Protein AF-A0A536D6Y5-F1 (afdb_monomer_lite)

Secondary structure (DSSP, 8-state):
-HHHHHHHHHHHHHHHHHHHT---SHHHHHHHHHHHHHHHHHHHTTGGGS-HHHHHHHHHHHHHHHHHHHHHHHHHHH-TTSHHHHHHHHHIIIIIHHHHHHHHHHHHHHHHHHHHHTS---HHHHHHHHHHHHHHHHHHHHHHHHHH-GGGGGS---GGG-HHHHHHHHHHHHHHHHHHHHHHHHHTSPP------

Sequence (197 aa):
MIGYLGGVAGTTWDWHEHYVGVGNQAPHVLIDLSALLVVGVLGFSHWSRYSRTARITIYYLLVAIALIALAPYALMLTIPHSQLMANLVSWEMTRGALLLEGPFVGLAAWVAWRWAELSRVTVLRIVAAGGVVVVAAASVWDLYWHQTHPMELGTSMNMMTLPPHQLIMLGFAAGLIASAATLVAMSRLPEPTTNRA

Foldseek 3Di:
DVLLVLLLVLLVVVLVCLQVLNDDCVSVVSNLVSLLVLLVCLQCVVVVPDDPVSNVVLVVLSVVLCCLSCVLVVCCVPPVPDPVNVVVVVCLLAPCLCVNLVSVLVSLVVSLVVSCVVDPHDPLSNQQSVLSNLLSVLSSVQSVCCSVPVVSSPDRHDPVPNVSSVSSNSSSVSNVVSVVVVVVVVVPDPDPPPPPD

pLDDT: mean 84.96, std 10.4, range [51.69, 97.75]

Radius of gyration: 18.92 Å; chains: 1; bounding box: 61×37×47 Å

Structure (mmCIF, N/CA/C/O backbone):
data_AF-A0A536D6Y5-F1
#
_entry.id   AF-A0A536D6Y5-F1
#
loop_
_atom_site.group_PDB
_atom_site.id
_atom_site.type_symbol
_atom_site.label_atom_id
_atom_site.label_alt_id
_atom_site.label_comp_id
_atom_site.label_asym_id
_atom_site.label_entity_id
_atom_site.label_seq_id
_atom_site.pdbx_PDB_ins_code
_atom_site.Cartn_x
_atom_site.Cartn_y
_atom_site.Cartn_z
_atom_site.occupancy
_atom_site.B_iso_or_equiv
_atom_site.auth_seq_id
_atom_site.auth_comp_id
_atom_site.auth_asym_id
_atom_site.auth_atom_id
_atom_site.pdbx_PDB_model_num
ATOM 1 N N . MET A 1 1 ? -13.292 -2.134 1.950 1.00 88.88 1 MET A N 1
ATOM 2 C CA . MET A 1 1 ? -13.779 -3.111 0.950 1.00 88.88 1 MET A CA 1
ATOM 3 C C . MET A 1 1 ? -13.378 -2.724 -0.467 1.00 88.88 1 MET A C 1
ATOM 5 O O . MET A 1 1 ? -12.607 -3.473 -1.037 1.00 88.88 1 MET A O 1
ATOM 9 N N . ILE A 1 2 ? -13.817 -1.574 -1.005 1.00 94.50 2 ILE A N 1
ATOM 10 C CA . ILE A 1 2 ? -13.472 -1.143 -2.381 1.00 94.50 2 ILE A CA 1
ATOM 11 C C . ILE A 1 2 ? -11.956 -1.128 -2.616 1.00 94.50 2 ILE A C 1
ATOM 13 O O . ILE A 1 2 ? -11.505 -1.738 -3.572 1.00 94.50 2 ILE A O 1
ATOM 17 N N . GLY A 1 3 ? -11.175 -0.527 -1.709 1.00 95.44 3 GLY A N 1
ATOM 18 C CA . GLY A 1 3 ? -9.711 -0.548 -1.818 1.00 95.44 3 GLY A CA 1
ATOM 19 C C . GLY A 1 3 ? -9.130 -1.965 -1.855 1.00 95.44 3 GLY A C 1
ATOM 20 O O . GLY A 1 3 ? -8.345 -2.272 -2.733 1.00 95.44 3 GLY A O 1
ATOM 21 N N . TYR A 1 4 ? -9.586 -2.884 -0.996 1.00 96.62 4 TYR A N 1
ATOM 22 C CA . TYR A 1 4 ? -9.124 -4.279 -1.064 1.00 96.62 4 TYR A CA 1
ATOM 23 C C . TYR A 1 4 ? -9.501 -4.978 -2.375 1.00 96.62 4 TYR A C 1
ATOM 25 O O . TYR A 1 4 ? -8.700 -5.732 -2.909 1.00 96.62 4 TYR A O 1
ATOM 33 N N . LEU A 1 5 ? -10.702 -4.724 -2.903 1.00 97.06 5 LEU A N 1
ATOM 34 C CA . LEU A 1 5 ? -11.132 -5.287 -4.183 1.00 97.06 5 LEU A CA 1
ATOM 35 C C . LEU A 1 5 ? -10.288 -4.748 -5.346 1.00 97.06 5 LEU A C 1
ATOM 37 O O . LEU A 1 5 ? -9.860 -5.528 -6.191 1.00 97.06 5 LEU A O 1
ATOM 41 N N . GLY A 1 6 ? -10.031 -3.438 -5.364 1.00 97.31 6 GLY A N 1
ATOM 42 C CA . GLY A 1 6 ? -9.138 -2.806 -6.334 1.00 97.31 6 GLY A CA 1
ATOM 43 C C . GLY A 1 6 ? -7.724 -3.374 -6.256 1.00 97.31 6 GLY A C 1
ATOM 44 O O . GLY A 1 6 ? -7.147 -3.678 -7.291 1.00 97.31 6 GLY A O 1
ATOM 45 N N . GLY A 1 7 ? -7.216 -3.620 -5.045 1.00 96.81 7 GLY A N 1
ATOM 46 C CA . GLY A 1 7 ? -5.907 -4.230 -4.826 1.00 96.81 7 GLY A CA 1
ATOM 47 C C . GLY A 1 7 ? -5.825 -5.653 -5.373 1.00 96.81 7 GLY A C 1
ATOM 48 O O . GLY A 1 7 ? -4.925 -5.949 -6.145 1.00 96.81 7 GLY A O 1
ATOM 49 N N . VAL A 1 8 ? -6.815 -6.508 -5.076 1.00 97.56 8 VAL A N 1
ATOM 50 C CA . VAL A 1 8 ? -6.906 -7.859 -5.669 1.00 97.56 8 VAL A CA 1
ATOM 51 C C . VAL A 1 8 ? -6.949 -7.790 -7.199 1.00 97.56 8 VAL A C 1
ATOM 53 O O . VAL A 1 8 ? -6.248 -8.550 -7.867 1.00 97.56 8 VAL A O 1
ATOM 56 N N . ALA A 1 9 ? -7.755 -6.887 -7.765 1.00 97.00 9 ALA A N 1
ATOM 57 C CA . ALA A 1 9 ? -7.857 -6.721 -9.212 1.00 97.00 9 ALA A CA 1
ATOM 58 C C . ALA A 1 9 ? -6.531 -6.247 -9.829 1.00 97.00 9 ALA A C 1
ATOM 60 O O . ALA A 1 9 ? -6.099 -6.814 -10.827 1.00 97.00 9 ALA A O 1
ATOM 61 N N . GLY A 1 10 ? -5.872 -5.267 -9.207 1.00 95.12 10 GLY A N 1
ATOM 62 C CA . GLY A 1 10 ? -4.565 -4.755 -9.614 1.00 95.12 10 GLY A CA 1
ATOM 63 C C . GLY A 1 10 ? -3.491 -5.832 -9.577 1.00 95.12 10 GLY A C 1
ATOM 64 O O . GLY A 1 10 ? -2.844 -6.054 -10.588 1.00 95.12 10 GLY A O 1
ATOM 65 N N . THR A 1 11 ? -3.374 -6.584 -8.481 1.00 93.75 11 THR A N 1
ATOM 66 C CA . THR A 1 11 ? -2.400 -7.684 -8.374 1.00 93.75 11 THR A CA 1
ATOM 67 C C . THR A 1 11 ? -2.697 -8.825 -9.347 1.00 93.75 11 THR A C 1
ATOM 69 O O . THR A 1 11 ? -1.781 -9.432 -9.882 1.00 93.75 11 THR A O 1
ATOM 72 N N . THR A 1 12 ? -3.970 -9.114 -9.634 1.00 93.44 12 THR A N 1
ATOM 73 C CA . THR A 1 12 ? -4.323 -10.124 -10.651 1.00 93.44 12 THR A CA 1
ATOM 74 C C . THR A 1 12 ? -3.957 -9.655 -12.060 1.00 93.44 12 THR A C 1
ATOM 76 O O . THR A 1 12 ? -3.499 -10.450 -12.879 1.00 93.44 12 THR A O 1
ATOM 79 N N . TRP A 1 13 ? -4.179 -8.373 -12.356 1.00 92.88 13 TRP A N 1
ATOM 80 C CA . TRP A 1 13 ? -3.789 -7.771 -13.628 1.00 92.88 13 TRP A CA 1
ATOM 81 C C . TRP A 1 13 ? -2.265 -7.772 -13.773 1.00 92.88 13 TRP A C 1
ATOM 83 O O . TRP A 1 13 ? -1.756 -8.241 -14.787 1.00 92.88 13 TRP A O 1
ATOM 93 N N . ASP A 1 14 ? -1.548 -7.367 -12.735 1.00 89.06 14 ASP A N 1
ATOM 94 C CA . ASP A 1 14 ? -0.092 -7.404 -12.688 1.00 89.06 14 ASP A CA 1
ATOM 95 C C . ASP A 1 14 ? 0.477 -8.803 -12.993 1.00 89.06 14 ASP A C 1
ATOM 97 O O . ASP A 1 14 ? 1.321 -8.987 -13.870 1.00 89.06 14 ASP A O 1
ATOM 101 N N . TRP A 1 15 ? -0.101 -9.839 -12.375 1.00 87.75 15 TRP A N 1
ATOM 102 C CA . TRP A 1 15 ? 0.265 -11.226 -12.661 1.00 87.75 15 TRP A CA 1
ATOM 103 C C . TRP A 1 15 ? 0.049 -11.619 -14.115 1.00 87.75 15 TRP A C 1
ATOM 105 O O . TRP A 1 15 ? 0.872 -12.323 -14.705 1.00 87.75 15 TRP A O 1
ATOM 115 N N . HIS A 1 16 ? -1.077 -11.199 -14.691 1.00 86.19 16 HIS A N 1
ATOM 116 C CA . HIS A 1 16 ? -1.348 -11.438 -16.099 1.00 86.19 16 HIS A CA 1
ATOM 117 C C . HIS A 1 16 ? -0.287 -10.759 -16.970 1.00 86.19 16 HIS A C 1
ATOM 119 O O . HIS A 1 16 ? 0.232 -11.397 -17.881 1.00 86.19 16 HIS A O 1
ATOM 125 N N . GLU A 1 17 ? 0.073 -9.510 -16.674 1.00 85.81 17 GLU A N 1
ATOM 126 C CA . GLU A 1 17 ? 1.091 -8.747 -17.401 1.00 85.81 17 GLU A CA 1
ATOM 127 C C . GLU A 1 17 ? 2.462 -9.417 -17.379 1.00 85.81 17 GLU A C 1
ATOM 129 O O . GLU A 1 17 ? 3.040 -9.663 -18.444 1.00 85.81 17 GLU A O 1
ATOM 134 N N . HIS A 1 18 ? 2.922 -9.850 -16.209 1.00 80.00 18 HIS A N 1
ATOM 135 C CA . HIS A 1 18 ? 4.156 -10.617 -16.097 1.00 80.00 18 HIS A CA 1
ATOM 136 C C . HIS A 1 18 ? 4.105 -11.984 -16.799 1.00 80.00 18 HIS A C 1
ATOM 138 O O . HIS A 1 18 ? 5.127 -12.458 -17.307 1.00 80.00 18 HIS A O 1
ATOM 144 N N . TYR A 1 19 ? 2.935 -12.629 -16.849 1.00 80.62 19 TYR A N 1
ATOM 145 C CA . TYR A 1 19 ? 2.753 -13.894 -17.562 1.00 80.62 19 TYR A CA 1
ATOM 146 C C . TYR A 1 19 ? 2.818 -13.712 -19.085 1.00 80.62 19 TYR A C 1
ATOM 148 O O . TYR A 1 19 ? 3.476 -14.497 -19.769 1.00 80.62 19 TYR A O 1
ATOM 156 N N . VAL A 1 20 ? 2.165 -12.675 -19.623 1.00 81.19 20 VAL A N 1
ATOM 157 C CA . VAL A 1 20 ? 2.128 -12.404 -21.072 1.00 81.19 20 VAL A CA 1
ATOM 158 C C . VAL A 1 20 ? 3.315 -11.574 -21.576 1.00 81.19 20 VAL A C 1
ATOM 160 O O . VAL A 1 20 ? 3.444 -11.371 -22.782 1.00 81.19 20 VAL A O 1
ATOM 163 N N . GLY A 1 21 ? 4.185 -11.103 -20.677 1.00 71.38 21 GLY A N 1
ATOM 164 C CA . GLY A 1 21 ? 5.357 -10.287 -21.008 1.00 71.38 21 GLY A CA 1
ATOM 165 C C . GLY A 1 21 ? 5.012 -8.852 -21.414 1.00 71.38 21 GLY A C 1
ATOM 166 O O . GLY A 1 21 ? 5.772 -8.214 -22.142 1.00 71.38 21 GLY A O 1
ATOM 167 N N . VAL A 1 22 ? 3.857 -8.345 -20.980 1.00 64.12 22 VAL A N 1
ATOM 168 C CA . VAL A 1 22 ? 3.463 -6.948 -21.183 1.00 64.12 22 VAL A CA 1
ATOM 169 C C . VAL A 1 22 ? 3.968 -6.180 -19.973 1.00 64.12 22 VAL A C 1
ATOM 171 O O . VAL A 1 22 ? 3.518 -6.431 -18.873 1.00 64.12 22 VAL A O 1
ATOM 174 N N . GLY A 1 23 ? 4.942 -5.292 -20.154 1.00 64.88 23 GLY A N 1
ATOM 175 C CA . GLY A 1 23 ? 5.516 -4.517 -19.052 1.00 64.88 23 GLY A CA 1
ATOM 176 C C . GLY A 1 23 ? 4.962 -3.100 -19.010 1.00 64.88 23 GLY A C 1
ATOM 177 O O . GLY A 1 23 ? 5.701 -2.169 -19.339 1.00 64.88 23 GLY A O 1
ATOM 178 N N . ASN A 1 24 ? 3.682 -2.911 -18.670 1.00 71.12 24 ASN A N 1
ATOM 179 C CA . ASN A 1 24 ? 3.181 -1.571 -18.368 1.00 71.12 24 ASN A CA 1
ATOM 180 C C . ASN A 1 24 ? 3.008 -1.390 -16.852 1.00 71.12 24 ASN A C 1
ATOM 182 O O . ASN A 1 24 ? 2.990 -2.336 -16.082 1.00 71.12 24 ASN A O 1
ATOM 186 N N . GLN A 1 25 ? 2.974 -0.136 -16.405 1.00 78.00 25 GLN A N 1
ATOM 187 C CA . GLN A 1 25 ? 2.938 0.194 -14.974 1.00 78.00 25 GLN A CA 1
ATOM 188 C C . GLN A 1 25 ? 1.513 0.434 -14.447 1.00 78.00 25 GLN A C 1
ATOM 190 O O . GLN A 1 25 ? 1.327 0.794 -13.287 1.00 78.00 25 GLN A O 1
ATOM 195 N N . ALA A 1 26 ? 0.484 0.283 -15.288 1.00 84.00 26 ALA A N 1
ATOM 196 C CA . ALA A 1 26 ? -0.903 0.516 -14.902 1.00 84.00 26 ALA A CA 1
ATOM 197 C C . ALA A 1 26 ? -1.408 -0.390 -13.759 1.00 84.00 26 ALA A C 1
ATOM 199 O O . ALA A 1 26 ? -2.134 0.133 -12.905 1.00 84.00 26 ALA A O 1
ATOM 200 N N . PRO A 1 27 ? -1.055 -1.691 -13.673 1.00 88.62 27 PRO A N 1
ATOM 201 C CA . PRO A 1 27 ? -1.512 -2.504 -12.552 1.00 88.62 27 PRO A CA 1
ATOM 202 C C . PRO A 1 27 ? -0.905 -2.056 -11.211 1.00 88.62 27 PRO A C 1
ATOM 204 O O . PRO A 1 27 ? -1.635 -2.007 -10.216 1.00 88.62 27 PRO A O 1
ATOM 207 N N . HIS A 1 28 ? 0.359 -1.613 -11.184 1.00 88.19 28 HIS A N 1
ATOM 208 C CA . HIS A 1 28 ? 0.981 -1.035 -9.985 1.00 88.19 28 HIS A CA 1
ATOM 209 C C . HIS A 1 28 ? 0.280 0.248 -9.516 1.00 88.19 28 HIS A C 1
ATOM 211 O O . HIS A 1 28 ? -0.037 0.370 -8.334 1.00 88.19 28 HIS A O 1
ATOM 217 N N . VAL A 1 29 ? -0.118 1.143 -10.434 1.00 89.62 29 VAL A N 1
ATOM 218 C CA . VAL A 1 29 ? -0.937 2.325 -10.080 1.00 89.62 29 VAL A CA 1
ATOM 219 C C . VAL A 1 29 ? -2.216 1.913 -9.352 1.00 89.62 29 VAL A C 1
ATOM 221 O O . VAL A 1 29 ? -2.606 2.527 -8.356 1.00 89.62 29 VAL A O 1
ATOM 224 N N . LEU A 1 30 ? -2.904 0.884 -9.854 1.00 93.62 30 LEU A N 1
ATOM 225 C CA . LEU A 1 30 ? -4.140 0.410 -9.242 1.00 93.62 30 LEU A CA 1
ATOM 226 C C . LEU A 1 30 ? -3.886 -0.191 -7.852 1.00 93.62 30 LEU A C 1
ATOM 228 O O . LEU A 1 30 ? -4.686 0.052 -6.943 1.00 93.62 30 LEU A O 1
ATOM 232 N N . ILE A 1 31 ? -2.791 -0.933 -7.673 1.00 94.00 31 ILE A N 1
ATOM 233 C CA . ILE A 1 31 ? -2.352 -1.469 -6.376 1.00 94.00 31 ILE A CA 1
ATOM 234 C C . ILE A 1 31 ? -2.094 -0.328 -5.380 1.00 94.00 31 ILE A C 1
ATOM 236 O O . ILE A 1 31 ? -2.666 -0.336 -4.284 1.00 94.00 31 ILE A O 1
ATOM 240 N N . ASP A 1 32 ? -1.338 0.693 -5.778 1.00 92.06 32 ASP A N 1
ATOM 241 C CA . ASP A 1 32 ? -0.952 1.810 -4.911 1.00 92.06 32 ASP A CA 1
ATOM 242 C C . ASP A 1 32 ? -2.157 2.659 -4.506 1.00 92.06 32 ASP A C 1
ATOM 244 O O . ASP A 1 32 ? -2.375 2.929 -3.321 1.00 92.06 32 ASP A O 1
ATOM 248 N N . LEU A 1 33 ? -3.017 3.022 -5.466 1.00 94.12 33 LEU A N 1
ATOM 249 C CA . LEU A 1 33 ? -4.260 3.749 -5.187 1.00 94.12 33 LEU A CA 1
ATOM 250 C C . LEU A 1 33 ? -5.181 2.956 -4.258 1.00 94.12 33 LEU A C 1
ATOM 252 O O . LEU A 1 33 ? -5.834 3.523 -3.378 1.00 94.12 33 LEU A O 1
ATOM 256 N N . SER A 1 34 ? -5.228 1.639 -4.434 1.00 96.75 34 SER A N 1
ATOM 257 C CA . SER A 1 34 ? -6.018 0.738 -3.602 1.00 96.75 34 SER A CA 1
ATOM 258 C C . SER A 1 34 ? -5.503 0.692 -2.167 1.00 96.75 34 SER A C 1
ATOM 260 O O . SER A 1 34 ? -6.297 0.807 -1.226 1.00 96.75 34 SER A O 1
ATOM 262 N N . ALA A 1 35 ? -4.187 0.582 -1.983 1.00 94.94 35 ALA A N 1
ATOM 263 C CA . ALA A 1 35 ? -3.550 0.597 -0.674 1.00 94.94 35 ALA A CA 1
ATOM 264 C C . ALA A 1 35 ? -3.727 1.964 0.014 1.00 94.94 35 ALA A C 1
ATOM 266 O O . ALA A 1 35 ? -4.169 2.018 1.166 1.00 94.94 35 ALA A O 1
ATOM 267 N N . LEU A 1 36 ? -3.509 3.068 -0.709 1.00 94.44 36 LEU A N 1
ATOM 268 C CA . LEU A 1 36 ? -3.757 4.436 -0.239 1.00 94.44 36 LEU A CA 1
ATOM 269 C C . LEU A 1 36 ? -5.214 4.649 0.174 1.00 94.44 36 LEU A C 1
ATOM 271 O O . LEU A 1 36 ? -5.472 5.265 1.207 1.00 94.44 36 LEU A O 1
ATOM 275 N N . LEU A 1 37 ? -6.177 4.112 -0.578 1.00 95.12 37 LEU A N 1
ATOM 276 C CA . LEU A 1 37 ? -7.592 4.197 -0.227 1.00 95.12 37 LEU A CA 1
ATOM 277 C C . LEU A 1 37 ? -7.889 3.454 1.081 1.00 95.12 37 LEU A C 1
ATOM 279 O O . LEU A 1 37 ? -8.627 3.967 1.924 1.00 95.12 37 LEU A O 1
ATOM 283 N N . VAL A 1 38 ? -7.316 2.263 1.280 1.00 95.00 38 VAL A N 1
ATOM 284 C CA . VAL A 1 38 ? -7.473 1.514 2.535 1.00 95.00 38 VAL A CA 1
ATOM 285 C C . VAL A 1 38 ? -6.857 2.283 3.704 1.00 95.00 38 VAL A C 1
ATOM 287 O O . VAL A 1 38 ? -7.545 2.515 4.700 1.00 95.00 38 VAL A O 1
ATOM 290 N N . VAL A 1 39 ? -5.600 2.722 3.582 1.00 93.56 39 VAL A N 1
ATOM 291 C CA . VAL A 1 39 ? -4.903 3.493 4.625 1.00 93.56 39 VAL A CA 1
ATOM 292 C C . VAL A 1 39 ? -5.630 4.803 4.909 1.00 93.56 39 VAL A C 1
ATOM 294 O O . VAL A 1 39 ? -5.806 5.150 6.071 1.00 93.56 39 VAL A O 1
ATOM 297 N N . GLY A 1 40 ? -6.122 5.498 3.884 1.00 91.69 40 GLY A N 1
ATOM 298 C CA . GLY A 1 40 ? -6.925 6.707 4.025 1.00 91.69 40 GLY A CA 1
ATOM 299 C C . GLY A 1 40 ? -8.201 6.443 4.820 1.00 91.69 40 GLY A C 1
ATOM 300 O O . GLY A 1 40 ? -8.447 7.103 5.825 1.00 91.69 40 GLY A O 1
ATOM 301 N N . VAL A 1 41 ? -8.988 5.430 4.448 1.00 91.44 41 VAL A N 1
ATOM 302 C CA . VAL A 1 41 ? -10.210 5.074 5.188 1.00 91.44 41 VAL A CA 1
ATOM 303 C C . VAL A 1 41 ? -9.899 4.730 6.645 1.00 91.44 41 VAL A C 1
ATOM 305 O O . VAL A 1 41 ? -10.596 5.213 7.535 1.00 91.44 41 VAL A O 1
ATOM 308 N N . LEU A 1 42 ? -8.849 3.949 6.916 1.00 88.75 42 LEU A N 1
ATOM 309 C CA . LEU A 1 42 ? -8.436 3.627 8.286 1.00 88.75 42 LEU A CA 1
ATOM 310 C C . LEU A 1 42 ? -7.944 4.872 9.041 1.00 88.75 42 LEU A C 1
ATOM 312 O O . LEU A 1 42 ? -8.359 5.109 10.173 1.00 88.75 42 LEU A O 1
ATOM 316 N N . GLY A 1 43 ? -7.125 5.710 8.414 1.00 87.00 43 GLY A N 1
ATOM 317 C CA . GLY A 1 43 ? -6.558 6.920 9.009 1.00 87.00 43 GLY A CA 1
ATOM 318 C C . GLY A 1 43 ? -7.589 8.016 9.278 1.00 87.00 43 GLY A C 1
ATOM 319 O O . GLY A 1 43 ? -7.468 8.737 10.264 1.00 87.00 43 GLY A O 1
ATOM 320 N N . PHE A 1 44 ? -8.632 8.122 8.453 1.00 89.12 44 PHE A N 1
ATOM 321 C CA . PHE A 1 44 ? -9.743 9.058 8.655 1.00 89.12 44 PHE A CA 1
ATOM 322 C C . PHE A 1 44 ? -10.892 8.459 9.469 1.00 89.12 44 PHE A C 1
ATOM 324 O O . PHE A 1 44 ? -11.760 9.191 9.955 1.00 89.12 44 PHE A O 1
ATOM 331 N N . SER A 1 45 ? -10.912 7.142 9.673 1.00 83.50 45 SER A N 1
ATOM 332 C CA . SER A 1 45 ? -11.893 6.533 10.560 1.00 83.50 45 SER A CA 1
ATOM 333 C C . SER A 1 45 ? -11.735 7.099 11.974 1.00 83.50 45 SER A C 1
ATOM 335 O O . SER A 1 45 ? -10.631 7.278 12.488 1.00 83.50 45 SER A O 1
ATOM 337 N N . HIS A 1 46 ? -12.862 7.441 12.597 1.00 81.88 46 HIS A N 1
ATOM 338 C CA . HIS A 1 46 ? -12.885 8.097 13.906 1.00 81.88 46 HIS A CA 1
ATOM 339 C C . HIS A 1 46 ? -12.130 9.439 13.963 1.00 81.88 46 HIS A C 1
ATOM 341 O O . HIS A 1 46 ? -11.649 9.817 15.029 1.00 81.88 46 HIS A O 1
ATOM 347 N N . TRP A 1 47 ? -12.087 10.195 12.856 1.00 85.50 47 TRP A N 1
ATOM 348 C CA . TRP A 1 47 ? -11.435 11.510 12.752 1.00 85.50 47 TRP A CA 1
ATOM 349 C C . TRP A 1 47 ? -11.691 12.450 13.938 1.00 85.50 47 TRP A C 1
ATOM 351 O O . TRP A 1 47 ? -10.784 13.133 14.409 1.00 85.50 47 TRP A O 1
ATOM 361 N N . SER A 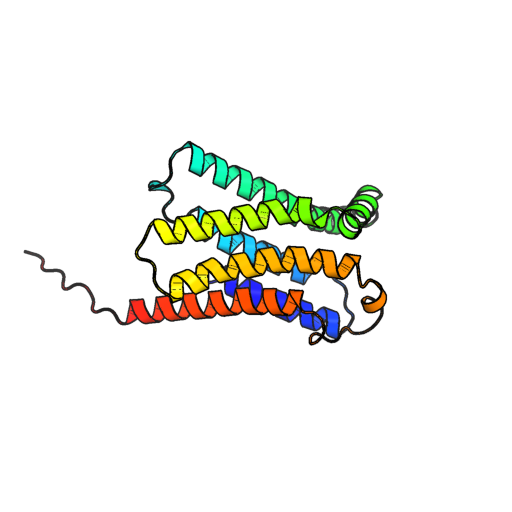1 48 ? -12.923 12.469 14.456 1.00 85.88 48 SER A N 1
ATOM 362 C CA . SER A 1 48 ? -13.325 13.304 15.594 1.00 85.88 48 SER A CA 1
ATOM 363 C C . SER A 1 48 ? -12.647 12.937 16.919 1.00 85.88 48 SER A C 1
ATOM 365 O O . SER A 1 48 ? -12.614 13.766 17.823 1.00 85.88 48 SER A O 1
ATOM 367 N N . ARG A 1 49 ? -12.094 11.725 17.043 1.00 85.69 49 ARG A N 1
ATOM 368 C CA . ARG A 1 49 ? -11.396 11.234 18.242 1.00 85.69 49 ARG A CA 1
ATOM 369 C C . ARG A 1 49 ? -9.902 11.551 18.245 1.00 85.69 49 ARG A C 1
ATOM 371 O O . ARG A 1 49 ? -9.249 11.375 19.270 1.00 85.69 49 ARG A O 1
ATOM 378 N N . TYR A 1 50 ? -9.347 12.002 17.124 1.00 84.19 50 TYR A N 1
ATOM 379 C CA . TYR A 1 50 ? -7.942 12.382 17.044 1.00 84.19 50 TYR A CA 1
ATOM 380 C C . TYR A 1 50 ? -7.711 13.812 17.538 1.00 84.19 50 TYR A C 1
ATOM 382 O O . TYR A 1 50 ? -8.509 14.726 17.301 1.00 84.19 50 TYR A O 1
ATOM 390 N N . SER A 1 51 ? -6.553 14.034 18.166 1.00 88.50 51 SER A N 1
ATOM 391 C CA . SER A 1 51 ? -6.075 15.388 18.450 1.00 88.50 51 SER A CA 1
ATOM 392 C C . SER A 1 51 ? -5.909 16.181 17.146 1.00 88.50 51 SER A C 1
ATOM 394 O O . SER A 1 51 ? -5.771 15.615 16.058 1.00 88.50 51 SER A O 1
ATOM 396 N N . ARG A 1 52 ? -5.928 17.518 17.224 1.00 91.38 52 ARG A N 1
ATOM 397 C CA . ARG A 1 52 ? -5.694 18.374 16.045 1.00 91.38 52 ARG A CA 1
ATOM 398 C C . ARG A 1 52 ? -4.347 18.059 15.383 1.00 91.38 52 ARG A C 1
ATOM 400 O O . ARG A 1 52 ? -4.294 17.957 14.164 1.00 91.38 52 ARG A O 1
ATOM 407 N N . THR A 1 53 ? -3.301 17.854 16.181 1.00 89.38 53 THR A N 1
ATOM 408 C CA . THR A 1 53 ? -1.963 17.504 15.691 1.00 89.38 53 THR A CA 1
ATOM 409 C C . THR A 1 53 ? -1.969 16.176 14.946 1.00 89.38 53 THR A C 1
ATOM 411 O O . THR A 1 53 ? -1.532 16.141 13.806 1.00 89.38 53 THR A O 1
ATOM 414 N N . ALA A 1 54 ? -2.543 15.113 15.523 1.00 85.50 54 ALA A N 1
ATOM 415 C CA . ALA A 1 54 ? -2.592 13.804 14.868 1.00 85.50 54 ALA A CA 1
ATOM 416 C C . ALA A 1 54 ? -3.331 13.859 13.522 1.00 85.50 54 ALA A C 1
ATOM 418 O O . ALA A 1 54 ? -2.860 13.299 12.538 1.00 85.50 54 ALA A O 1
ATOM 419 N N . ARG A 1 55 ? -4.445 14.598 13.456 1.00 89.25 55 ARG A N 1
ATOM 420 C CA . ARG A 1 55 ? -5.181 14.837 12.205 1.00 89.25 55 ARG A CA 1
ATOM 421 C C . ARG A 1 55 ? -4.316 15.500 11.139 1.00 89.25 55 ARG A C 1
ATOM 423 O O . ARG A 1 55 ? -4.266 15.035 10.006 1.00 89.25 55 ARG A O 1
ATOM 430 N N . ILE A 1 56 ? -3.623 16.572 11.515 1.00 89.81 56 ILE A N 1
ATOM 431 C CA . ILE A 1 56 ? -2.711 17.294 10.625 1.00 89.81 56 ILE A CA 1
ATOM 432 C C . ILE A 1 56 ? -1.592 16.365 10.135 1.00 89.81 56 ILE A C 1
ATOM 434 O O . ILE A 1 56 ? -1.322 16.317 8.939 1.00 89.81 56 ILE A O 1
ATOM 438 N N . THR A 1 57 ? -0.985 15.593 11.038 1.00 87.31 57 THR A N 1
ATOM 439 C CA . THR A 1 57 ? 0.082 14.642 10.711 1.00 87.31 57 THR A CA 1
ATOM 440 C C . THR A 1 57 ? -0.393 13.570 9.731 1.00 87.31 57 THR A C 1
ATOM 442 O O . THR A 1 57 ? 0.264 13.366 8.718 1.00 87.31 57 THR A O 1
ATOM 445 N N . ILE A 1 58 ? -1.547 12.936 9.974 1.00 86.81 58 ILE A N 1
ATOM 446 C CA . ILE A 1 58 ? -2.134 11.944 9.056 1.00 86.81 58 ILE A CA 1
ATOM 447 C C . ILE A 1 58 ? -2.347 12.549 7.671 1.00 86.81 58 ILE A C 1
ATOM 449 O O . ILE A 1 58 ? -1.950 11.952 6.676 1.00 86.81 58 ILE A O 1
ATOM 453 N N . TYR A 1 59 ? -2.964 13.732 7.610 1.00 90.12 59 TYR A N 1
ATOM 454 C CA . TYR A 1 59 ? -3.276 14.390 6.346 1.00 90.12 59 TYR A CA 1
ATOM 455 C C . TYR A 1 59 ? -2.010 14.672 5.532 1.00 90.12 59 TYR A C 1
ATOM 457 O O . TYR A 1 59 ? -1.930 14.279 4.372 1.00 90.12 59 TYR A O 1
ATOM 465 N N . TYR A 1 60 ? -1.000 15.299 6.141 1.00 91.50 60 TYR A N 1
ATOM 466 C CA . TYR A 1 60 ? 0.237 15.619 5.432 1.00 91.50 60 TYR A CA 1
ATOM 467 C C . TYR A 1 60 ? 1.051 14.380 5.062 1.00 91.50 60 TYR A C 1
ATOM 469 O O . TYR A 1 60 ? 1.609 14.354 3.970 1.00 91.50 60 TYR A O 1
ATOM 477 N N . LEU A 1 61 ? 1.092 13.349 5.914 1.00 90.06 61 LEU A N 1
ATOM 478 C CA . LEU A 1 61 ? 1.756 12.090 5.570 1.00 90.06 61 LEU A CA 1
ATOM 479 C C . LEU A 1 61 ? 1.058 11.394 4.401 1.00 90.06 61 LEU A C 1
ATOM 481 O O . LEU A 1 61 ? 1.735 10.982 3.468 1.00 90.06 61 LEU A O 1
ATOM 485 N N . LEU A 1 62 ? -0.276 11.315 4.406 1.00 90.44 62 LEU A N 1
ATOM 486 C CA . LEU A 1 62 ? -1.036 10.740 3.294 1.00 90.44 62 LEU A CA 1
ATOM 487 C C . LEU A 1 62 ? -0.787 11.489 1.986 1.00 90.44 62 LEU A C 1
ATOM 489 O O . LEU A 1 62 ? -0.564 10.852 0.964 1.00 90.44 62 LEU A O 1
ATOM 493 N N . VAL A 1 63 ? -0.799 12.825 2.016 1.00 91.94 63 VAL A N 1
ATOM 494 C CA . VAL A 1 63 ? -0.508 13.638 0.827 1.00 91.94 63 VAL A CA 1
ATOM 495 C C . VAL A 1 63 ? 0.926 13.414 0.356 1.00 91.94 63 VAL A C 1
ATOM 497 O O . VAL A 1 63 ? 1.137 13.179 -0.827 1.00 91.94 63 VAL A O 1
ATOM 500 N N . ALA A 1 64 ? 1.908 13.451 1.259 1.00 90.81 64 ALA A N 1
ATOM 501 C CA . ALA A 1 64 ? 3.308 13.242 0.904 1.00 90.81 64 ALA A CA 1
ATOM 502 C C . ALA A 1 64 ? 3.537 11.855 0.288 1.00 90.81 64 ALA A C 1
ATOM 504 O O . ALA A 1 64 ? 4.162 11.758 -0.762 1.00 90.81 64 ALA A O 1
ATOM 505 N N . ILE A 1 65 ? 2.984 10.803 0.894 1.00 90.44 65 ILE A N 1
ATOM 506 C CA . ILE A 1 65 ? 3.101 9.434 0.382 1.00 90.44 65 ILE A CA 1
ATOM 507 C C . ILE A 1 65 ? 2.371 9.290 -0.952 1.00 90.44 65 ILE A C 1
ATOM 509 O O . ILE A 1 65 ? 2.923 8.705 -1.871 1.00 90.44 65 ILE A O 1
ATOM 513 N N . ALA A 1 66 ? 1.169 9.854 -1.099 1.00 90.44 66 ALA A N 1
ATOM 514 C CA . ALA A 1 66 ? 0.459 9.822 -2.373 1.00 90.44 66 ALA A CA 1
ATOM 515 C C . ALA A 1 66 ? 1.249 10.534 -3.478 1.00 90.44 66 ALA A C 1
ATOM 517 O O . ALA A 1 66 ? 1.296 10.048 -4.599 1.00 90.44 66 ALA A O 1
ATOM 518 N N . LEU A 1 67 ? 1.900 11.660 -3.176 1.00 89.75 67 LEU A N 1
ATOM 519 C CA . LEU A 1 67 ? 2.765 12.343 -4.138 1.00 89.75 67 LEU A CA 1
ATOM 520 C C . LEU A 1 67 ? 3.998 11.509 -4.488 1.00 89.75 67 LEU A C 1
ATOM 522 O O .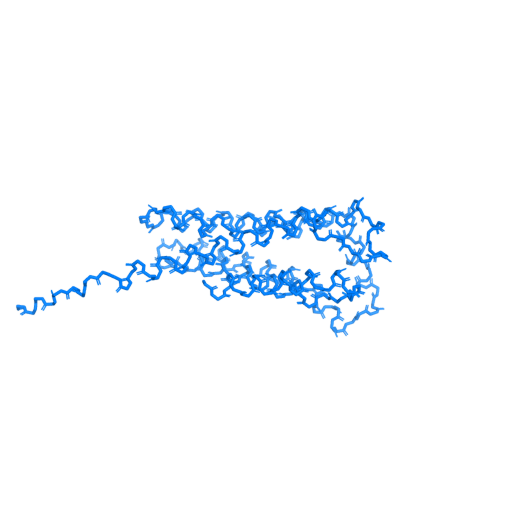 LEU A 1 67 ? 4.351 11.445 -5.657 1.00 89.75 67 LEU A O 1
ATOM 526 N N . ILE A 1 68 ? 4.626 10.869 -3.503 1.00 86.19 68 ILE A N 1
ATOM 527 C CA . ILE A 1 68 ? 5.775 9.978 -3.706 1.00 86.19 68 ILE A CA 1
ATOM 528 C C . ILE A 1 68 ? 5.381 8.790 -4.587 1.00 86.19 68 ILE A C 1
ATOM 530 O O . ILE A 1 68 ? 6.020 8.578 -5.610 1.00 86.19 68 ILE A O 1
ATOM 534 N N . ALA A 1 69 ? 4.309 8.080 -4.240 1.00 84.06 69 ALA A N 1
ATOM 535 C CA . ALA A 1 69 ? 3.836 6.921 -4.989 1.00 84.06 69 ALA A CA 1
ATOM 536 C C . ALA A 1 69 ? 3.352 7.307 -6.395 1.00 84.06 69 ALA A C 1
ATOM 538 O O . ALA A 1 69 ? 3.604 6.595 -7.355 1.00 84.06 69 ALA A O 1
ATOM 539 N N . LEU A 1 70 ? 2.675 8.454 -6.553 1.00 86.50 70 LEU A N 1
ATOM 540 C CA . LEU A 1 70 ? 2.073 8.837 -7.835 1.00 86.50 70 LEU A CA 1
ATOM 541 C C . LEU A 1 70 ? 3.004 9.618 -8.772 1.00 86.50 70 LEU A C 1
ATOM 543 O O . LEU A 1 70 ? 2.733 9.690 -9.975 1.00 86.50 70 LEU A O 1
ATOM 547 N N . ALA A 1 71 ? 4.088 10.206 -8.260 1.00 85.88 71 ALA A N 1
ATOM 548 C CA . ALA A 1 71 ? 5.018 10.999 -9.061 1.00 85.88 71 ALA A CA 1
ATOM 549 C C . ALA A 1 71 ? 5.680 10.206 -10.204 1.00 85.88 71 ALA A C 1
ATOM 551 O O . ALA A 1 71 ? 5.670 10.729 -11.322 1.00 85.88 71 ALA A O 1
ATOM 552 N N . PRO A 1 72 ? 6.193 8.974 -10.005 1.00 83.44 72 PRO A N 1
ATOM 553 C CA . PRO A 1 72 ? 6.778 8.186 -11.091 1.00 83.44 72 PRO A CA 1
ATOM 554 C C . PRO A 1 72 ? 5.794 7.974 -12.243 1.00 83.44 72 PRO A C 1
ATOM 556 O O . PRO A 1 72 ? 6.137 8.183 -13.406 1.00 83.44 72 PRO A O 1
ATOM 559 N N . TYR A 1 73 ? 4.532 7.666 -11.934 1.00 84.75 73 TYR A N 1
ATOM 560 C CA . TYR A 1 73 ? 3.505 7.449 -12.952 1.00 84.75 73 TYR A CA 1
ATOM 561 C C . TYR A 1 73 ? 3.102 8.742 -13.663 1.00 84.75 73 TYR A C 1
ATOM 563 O O . TYR A 1 73 ? 2.943 8.754 -14.884 1.00 84.75 73 TYR A O 1
ATOM 571 N N . ALA A 1 74 ? 2.984 9.854 -12.932 1.00 86.88 74 ALA A N 1
ATOM 572 C CA . ALA A 1 74 ? 2.733 11.157 -13.538 1.00 86.88 74 ALA A CA 1
ATOM 573 C C . ALA A 1 74 ? 3.863 11.545 -14.507 1.00 86.88 74 ALA A C 1
ATOM 575 O O . ALA A 1 74 ? 3.594 12.027 -15.609 1.00 86.88 74 ALA A O 1
ATOM 576 N N . LEU A 1 75 ? 5.121 11.288 -14.138 1.00 87.31 75 LEU A N 1
ATOM 577 C CA . LEU A 1 75 ? 6.283 11.520 -14.998 1.00 87.31 75 LEU A CA 1
ATOM 578 C C . LEU A 1 75 ? 6.300 10.578 -16.205 1.00 87.31 75 LEU A C 1
ATOM 580 O O . LEU A 1 75 ? 6.574 11.033 -17.314 1.00 87.31 75 LEU A O 1
ATOM 584 N N . MET A 1 76 ? 5.930 9.309 -16.024 1.00 86.06 76 MET A N 1
ATOM 585 C CA . MET A 1 76 ? 5.814 8.342 -17.116 1.00 86.06 76 MET A CA 1
ATOM 586 C C . MET A 1 76 ? 4.757 8.762 -18.149 1.00 86.06 76 MET A C 1
ATOM 588 O O . MET A 1 76 ? 4.956 8.574 -19.344 1.00 86.06 76 MET A O 1
ATOM 592 N N . LEU A 1 77 ? 3.650 9.366 -17.713 1.00 87.44 77 LEU A N 1
ATOM 593 C CA . LEU A 1 77 ? 2.593 9.841 -18.613 1.00 87.44 77 LEU A CA 1
ATOM 594 C C . LEU A 1 77 ? 2.930 11.169 -19.296 1.00 87.44 77 LEU A C 1
ATOM 596 O O . LEU A 1 77 ? 2.501 11.407 -20.423 1.00 87.44 77 LEU A O 1
ATOM 600 N N . THR A 1 78 ? 3.657 12.054 -18.614 1.00 90.50 78 THR A N 1
ATOM 601 C CA . THR A 1 78 ? 3.870 13.431 -19.085 1.00 90.50 78 THR A CA 1
ATOM 602 C C . THR A 1 78 ? 5.198 13.625 -19.808 1.00 90.50 78 THR A C 1
ATOM 604 O O . THR A 1 78 ? 5.240 14.340 -20.807 1.00 90.50 78 THR A O 1
ATOM 607 N N . ILE A 1 79 ? 6.279 12.998 -19.334 1.00 90.12 79 ILE A N 1
ATOM 608 C CA . ILE A 1 79 ? 7.642 13.151 -19.867 1.00 90.12 79 ILE A CA 1
ATOM 609 C C . ILE A 1 79 ? 8.444 11.824 -19.855 1.00 90.12 79 ILE A C 1
ATOM 611 O O . ILE A 1 79 ? 9.557 11.777 -19.309 1.00 90.12 79 ILE A O 1
ATOM 615 N N . PRO A 1 80 ? 7.942 10.751 -20.506 1.00 86.44 80 PRO A N 1
ATOM 616 C CA . PRO A 1 80 ? 8.493 9.388 -20.411 1.00 86.44 80 PRO A CA 1
ATOM 617 C C . PRO A 1 80 ? 9.957 9.245 -20.845 1.00 86.44 80 PRO A C 1
ATOM 619 O O . PRO A 1 80 ? 10.660 8.363 -20.363 1.00 86.44 80 PRO A O 1
ATOM 622 N N . HIS A 1 81 ? 10.437 10.105 -21.747 1.00 89.62 81 HIS A N 1
ATOM 623 C CA . HIS A 1 81 ? 11.793 10.036 -22.310 1.00 89.62 81 HIS A CA 1
ATOM 624 C C . HIS A 1 81 ? 12.749 11.090 -21.725 1.00 89.62 81 HIS A C 1
ATOM 626 O O . HIS A 1 81 ? 13.761 11.429 -22.335 1.00 89.62 81 HIS A O 1
ATOM 632 N N . SER A 1 82 ? 12.415 11.660 -20.565 1.00 91.50 82 SER A N 1
ATOM 633 C CA . SER A 1 82 ? 13.232 12.691 -19.923 1.00 91.50 82 SER A CA 1
ATOM 634 C C . SER A 1 82 ? 14.399 12.112 -19.117 1.00 91.50 82 SER A C 1
ATOM 636 O O . SER A 1 82 ? 14.309 11.029 -18.538 1.00 91.50 82 SER A O 1
ATOM 638 N N . GLN A 1 83 ? 15.480 12.892 -18.988 1.00 93.19 83 GLN A N 1
ATOM 639 C CA . GLN A 1 83 ? 16.588 12.567 -18.081 1.00 93.19 83 GLN A CA 1
ATOM 640 C C . GLN A 1 83 ? 16.114 12.442 -16.625 1.00 93.19 83 GLN A C 1
ATOM 642 O O . GLN A 1 83 ? 16.651 11.639 -15.867 1.00 93.19 83 GLN A O 1
ATOM 647 N N . LEU A 1 84 ? 15.098 13.223 -16.239 1.00 90.44 84 LEU A N 1
ATOM 648 C CA . LEU A 1 84 ? 14.491 13.144 -14.913 1.00 90.44 84 LEU A CA 1
ATOM 649 C C . LEU A 1 84 ? 13.882 11.760 -14.667 1.00 90.44 84 LEU A C 1
ATOM 651 O O . LEU A 1 84 ? 14.191 11.152 -13.648 1.00 90.44 84 LEU A O 1
ATOM 655 N N . MET A 1 85 ? 13.080 11.251 -15.609 1.00 88.81 85 MET A N 1
ATOM 656 C CA . MET A 1 85 ? 12.485 9.916 -15.508 1.00 88.81 85 MET A CA 1
ATOM 657 C C . MET A 1 85 ? 13.564 8.829 -15.439 1.00 88.81 85 MET A C 1
ATOM 659 O O . MET A 1 85 ? 13.512 7.965 -14.569 1.00 88.81 85 MET A O 1
ATOM 663 N N . ALA A 1 86 ? 14.588 8.907 -16.295 1.00 87.00 86 ALA A N 1
ATOM 664 C CA . A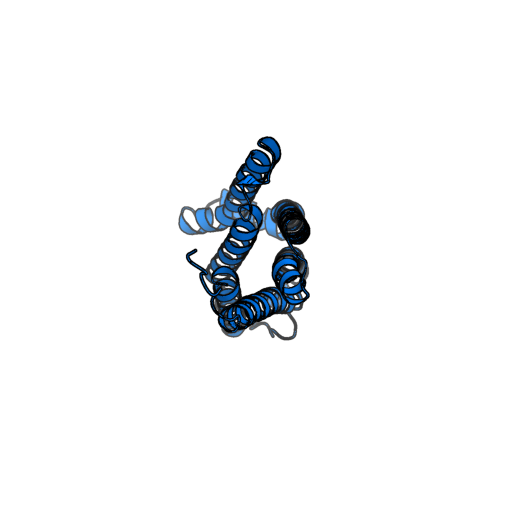LA A 1 86 ? 15.692 7.946 -16.288 1.00 87.00 86 ALA A CA 1
ATOM 665 C C . ALA A 1 86 ? 16.453 7.934 -14.949 1.00 87.00 86 ALA A C 1
ATOM 667 O O . ALA A 1 86 ? 16.752 6.870 -14.407 1.00 87.00 86 ALA A O 1
ATOM 668 N N . ASN A 1 87 ? 16.730 9.115 -14.388 1.00 89.50 87 ASN A N 1
ATOM 669 C CA . ASN A 1 87 ? 17.401 9.245 -13.095 1.00 89.50 87 ASN A CA 1
ATOM 670 C C . ASN A 1 87 ? 16.531 8.730 -11.944 1.00 89.50 87 ASN A C 1
ATOM 672 O O . ASN A 1 87 ? 17.056 8.090 -11.036 1.00 89.50 87 ASN A O 1
ATOM 676 N N . LEU A 1 88 ? 15.223 9.004 -11.983 1.00 85.75 88 LEU A N 1
ATOM 677 C CA . LEU A 1 88 ? 14.274 8.532 -10.980 1.00 85.75 88 LEU A CA 1
ATOM 678 C C . LEU A 1 88 ? 14.221 7.004 -10.965 1.00 85.75 88 LEU A C 1
ATOM 680 O O . LEU A 1 88 ? 14.530 6.411 -9.938 1.00 85.75 88 LEU A O 1
ATOM 684 N N . VAL A 1 89 ? 13.958 6.375 -12.114 1.00 83.81 89 VAL A N 1
ATOM 685 C CA . VAL A 1 89 ? 13.919 4.908 -12.235 1.00 83.81 89 VAL A CA 1
ATOM 686 C C . VAL A 1 89 ? 15.252 4.294 -11.813 1.00 83.81 89 VAL A C 1
ATOM 688 O O . VAL A 1 89 ? 15.279 3.330 -11.054 1.00 83.81 89 VAL A O 1
ATOM 691 N N . SER A 1 90 ? 16.382 4.869 -12.237 1.00 85.62 90 SER A N 1
ATOM 692 C CA . SER A 1 90 ? 17.699 4.378 -11.820 1.00 85.62 90 SER A CA 1
ATOM 693 C C . SER A 1 90 ? 17.904 4.466 -10.306 1.00 85.62 90 SER A C 1
ATOM 695 O O . SER A 1 90 ? 18.542 3.588 -9.726 1.00 85.62 90 SER A O 1
ATOM 697 N N . TRP A 1 91 ? 17.411 5.517 -9.655 1.00 85.81 91 TRP A N 1
ATOM 698 C CA . TRP A 1 91 ? 17.526 5.677 -8.211 1.00 85.81 91 TRP A CA 1
ATOM 699 C C . TRP A 1 91 ? 16.599 4.710 -7.458 1.00 85.81 91 TRP A C 1
ATOM 701 O O . TRP A 1 91 ? 17.043 4.048 -6.513 1.00 85.81 91 TRP A O 1
ATOM 711 N N . GLU A 1 92 ? 15.355 4.554 -7.913 1.00 81.25 92 GLU A N 1
ATOM 712 C CA . GLU A 1 92 ? 14.381 3.590 -7.383 1.00 81.25 92 GLU A CA 1
ATOM 713 C C . GLU A 1 92 ? 14.916 2.161 -7.457 1.00 81.25 92 GLU A C 1
ATOM 715 O O . GLU A 1 92 ? 14.930 1.453 -6.452 1.00 81.25 92 GLU A O 1
ATOM 720 N N . MET A 1 93 ? 15.481 1.788 -8.606 1.00 79.25 93 MET A N 1
ATOM 721 C CA . MET A 1 93 ? 16.039 0.462 -8.883 1.00 79.25 93 MET A CA 1
ATOM 722 C C . MET A 1 93 ? 17.429 0.224 -8.280 1.00 79.25 93 MET A C 1
ATOM 724 O O . MET A 1 93 ? 18.038 -0.811 -8.536 1.00 79.25 93 MET A O 1
ATOM 728 N N . THR A 1 94 ? 17.969 1.147 -7.480 1.00 79.25 94 THR A N 1
ATOM 729 C CA . THR A 1 94 ? 19.279 0.938 -6.838 1.00 79.25 94 THR A CA 1
ATOM 730 C C . THR A 1 94 ? 19.275 1.162 -5.337 1.00 79.25 94 THR A C 1
ATOM 732 O O . THR A 1 94 ? 19.982 0.453 -4.621 1.00 79.25 94 THR A O 1
ATOM 735 N N . ARG A 1 95 ? 18.569 2.186 -4.840 1.00 77.50 95 ARG A N 1
ATOM 736 C CA . ARG A 1 95 ? 18.670 2.623 -3.432 1.00 77.50 95 ARG A CA 1
ATOM 737 C C . ARG A 1 95 ? 17.383 3.224 -2.867 1.00 77.50 95 ARG A C 1
ATOM 739 O O . ARG A 1 95 ? 17.293 3.403 -1.655 1.00 77.50 95 ARG A O 1
ATOM 746 N N . GLY A 1 96 ? 16.414 3.562 -3.716 1.00 74.69 96 GLY A N 1
ATOM 747 C CA . GLY A 1 96 ? 15.247 4.357 -3.333 1.00 74.69 96 GLY A CA 1
ATOM 748 C C . GLY A 1 96 ? 14.166 3.614 -2.552 1.00 74.69 96 GLY A C 1
ATOM 749 O O . GLY A 1 96 ? 13.391 4.257 -1.850 1.00 74.69 96 GLY A O 1
ATOM 750 N N . ALA A 1 97 ? 14.143 2.279 -2.608 1.00 70.88 97 ALA A N 1
ATOM 751 C CA . ALA A 1 97 ? 13.007 1.482 -2.143 1.00 70.88 97 ALA A CA 1
ATOM 752 C C . ALA A 1 97 ? 12.551 1.770 -0.710 1.00 70.88 97 ALA A C 1
ATOM 754 O O . ALA A 1 97 ? 11.400 2.119 -0.468 1.00 70.88 97 ALA A O 1
ATOM 755 N N . LEU A 1 98 ? 13.472 1.689 0.251 1.00 73.12 98 LEU A N 1
ATOM 756 C CA . LEU A 1 98 ? 13.152 1.927 1.660 1.00 73.12 98 LEU A CA 1
ATOM 757 C C . LEU A 1 98 ? 12.763 3.382 1.946 1.00 73.12 98 LEU A C 1
ATOM 759 O O . LEU A 1 98 ? 12.004 3.635 2.878 1.00 73.12 98 LEU A O 1
ATOM 763 N N . LEU A 1 99 ? 13.287 4.336 1.174 1.00 76.56 99 LEU A N 1
ATOM 764 C CA . LEU A 1 99 ? 13.003 5.756 1.372 1.00 76.56 99 LEU A CA 1
ATOM 765 C C . LEU A 1 99 ? 11.635 6.151 0.814 1.00 76.56 99 LEU A C 1
ATOM 767 O O . LEU A 1 99 ? 10.971 6.987 1.425 1.00 76.56 99 LEU A O 1
ATOM 771 N N . LEU A 1 100 ? 11.215 5.553 -0.303 1.00 73.31 100 LEU A N 1
ATOM 772 C CA . LEU A 1 100 ? 9.898 5.802 -0.888 1.00 73.31 100 LEU A CA 1
ATOM 773 C C . LEU A 1 100 ? 8.792 5.066 -0.130 1.00 73.31 100 LEU A C 1
ATOM 775 O O . LEU A 1 100 ? 7.812 5.683 0.282 1.00 73.31 100 LEU A O 1
ATOM 779 N N . GLU A 1 101 ? 8.988 3.772 0.124 1.00 79.81 101 GLU A N 1
ATOM 780 C CA . GLU A 1 101 ? 7.931 2.893 0.633 1.00 79.81 101 GLU A CA 1
ATOM 781 C C . GLU A 1 101 ? 7.923 2.776 2.166 1.00 79.81 101 GLU A C 1
ATOM 783 O O . GLU A 1 101 ? 6.886 2.545 2.790 1.00 79.81 101 GLU A O 1
ATOM 788 N N . GLY A 1 102 ? 9.063 2.994 2.830 1.00 84.44 102 GLY A N 1
ATOM 789 C CA . GLY A 1 102 ? 9.174 2.917 4.292 1.00 84.44 102 GLY A CA 1
ATOM 790 C C . GLY A 1 102 ? 8.200 3.837 5.048 1.00 84.44 102 GLY A C 1
ATOM 791 O O . GLY A 1 102 ? 7.539 3.372 5.985 1.00 84.44 102 GLY A O 1
ATOM 792 N N . PRO A 1 103 ? 8.043 5.119 4.656 1.00 87.06 103 PRO A N 1
ATOM 793 C CA . PRO A 1 103 ? 7.027 5.998 5.233 1.00 87.06 103 PRO A CA 1
ATOM 794 C C . PRO A 1 103 ? 5.602 5.451 5.089 1.00 87.06 103 PRO A C 1
ATOM 796 O O . PRO A 1 103 ? 4.800 5.596 6.016 1.00 87.06 103 PRO A O 1
ATOM 799 N N . PHE A 1 104 ? 5.292 4.786 3.970 1.00 89.62 104 PHE A N 1
ATOM 800 C CA . PHE A 1 104 ? 3.989 4.166 3.754 1.00 89.62 104 PHE A CA 1
ATOM 801 C C . PHE A 1 104 ? 3.753 2.986 4.696 1.00 89.62 104 PHE A C 1
ATOM 803 O O . PHE A 1 104 ? 2.700 2.932 5.332 1.00 89.62 104 PHE A O 1
ATOM 810 N N . VAL A 1 105 ? 4.745 2.111 4.891 1.00 92.00 105 VAL A N 1
ATOM 811 C CA . VAL A 1 105 ? 4.672 1.020 5.883 1.00 92.00 105 VAL A CA 1
ATOM 812 C C . VAL A 1 105 ? 4.421 1.568 7.285 1.00 92.00 105 VAL A C 1
ATOM 814 O O . VAL A 1 105 ? 3.529 1.092 7.992 1.00 92.00 105 VAL A O 1
ATOM 817 N N . GLY A 1 106 ? 5.176 2.596 7.683 1.00 90.88 106 GLY A N 1
ATOM 818 C CA . GLY A 1 106 ? 5.025 3.236 8.989 1.00 90.88 106 GLY A CA 1
ATOM 819 C C . GLY A 1 106 ? 3.627 3.822 9.187 1.00 90.88 106 GLY A C 1
ATOM 820 O O . GLY A 1 106 ? 3.000 3.594 10.226 1.00 90.88 106 GLY A O 1
ATOM 821 N N . LEU A 1 107 ? 3.103 4.523 8.178 1.00 90.88 107 LEU A N 1
ATOM 822 C CA . LEU A 1 107 ? 1.749 5.063 8.221 1.00 90.88 107 LEU A CA 1
ATOM 823 C C . LEU A 1 107 ? 0.698 3.948 8.261 1.00 90.88 107 LEU A C 1
ATOM 825 O O . LEU A 1 107 ? -0.202 4.020 9.096 1.00 90.88 107 LEU A O 1
ATOM 829 N N . ALA A 1 108 ? 0.812 2.919 7.417 1.00 92.50 108 ALA A N 1
ATOM 830 C CA . ALA A 1 108 ? -0.109 1.785 7.373 1.00 92.50 108 ALA A CA 1
ATOM 831 C C . ALA A 1 108 ? -0.181 1.070 8.731 1.00 92.50 108 ALA A C 1
ATOM 833 O O . ALA A 1 108 ? -1.273 0.855 9.261 1.00 92.50 108 ALA A O 1
ATOM 834 N N . ALA A 1 109 ? 0.974 0.775 9.336 1.00 93.06 109 ALA A N 1
ATOM 835 C CA . ALA A 1 109 ? 1.061 0.157 10.656 1.00 93.06 109 ALA A CA 1
ATOM 836 C C . ALA A 1 109 ? 0.442 1.047 11.741 1.00 93.06 109 ALA A C 1
ATOM 838 O O . ALA A 1 109 ? -0.345 0.574 12.565 1.00 93.06 109 ALA A O 1
ATOM 839 N N . TRP A 1 110 ? 0.745 2.346 11.718 1.00 91.25 110 TRP A N 1
ATOM 840 C CA . TRP A 1 110 ? 0.202 3.290 12.686 1.00 91.25 110 TRP A CA 1
ATOM 841 C C . TRP A 1 110 ? -1.321 3.432 12.559 1.00 91.25 110 TRP A C 1
ATOM 843 O O . TRP A 1 110 ? -2.018 3.318 13.568 1.00 91.25 110 TRP A O 1
ATOM 853 N N . VAL A 1 111 ? -1.876 3.617 11.352 1.00 88.81 111 VAL A N 1
ATOM 854 C CA . VAL A 1 111 ? -3.338 3.738 11.183 1.00 88.81 111 VAL A CA 1
ATOM 855 C C . VAL A 1 111 ? -4.049 2.433 11.531 1.00 88.81 111 VAL A C 1
ATOM 857 O O . VAL A 1 111 ? -5.112 2.477 12.147 1.00 88.81 111 VAL A O 1
ATOM 860 N N . ALA A 1 112 ? -3.458 1.278 11.206 1.00 89.06 112 ALA A N 1
ATOM 861 C CA . ALA A 1 112 ? -3.993 -0.032 11.560 1.00 89.06 112 ALA A CA 1
ATOM 862 C C . ALA A 1 112 ? -4.063 -0.208 13.083 1.00 89.06 112 ALA A C 1
ATOM 864 O O . ALA A 1 112 ? -5.112 -0.577 13.619 1.00 89.06 112 ALA A O 1
ATOM 865 N N . TRP A 1 113 ? -2.977 0.129 13.785 1.00 87.88 113 TRP A N 1
ATOM 866 C CA . TRP A 1 113 ? -2.910 0.106 15.244 1.00 87.88 113 TRP A CA 1
ATOM 867 C C . TRP A 1 113 ? -3.944 1.040 15.878 1.00 87.88 113 TRP A C 1
ATOM 869 O O . TRP A 1 113 ? -4.758 0.620 16.702 1.00 87.88 113 TRP A O 1
ATOM 879 N N . ARG A 1 114 ? -3.977 2.305 15.448 1.00 84.81 114 ARG A N 1
ATOM 880 C CA . ARG A 1 114 ? -4.912 3.307 15.978 1.00 84.81 114 ARG A CA 1
ATOM 881 C C . ARG A 1 114 ? -6.363 2.930 15.733 1.00 84.81 114 ARG A C 1
ATOM 883 O O . ARG A 1 114 ? -7.209 3.125 16.605 1.00 84.81 114 ARG A O 1
ATOM 890 N N . TRP A 1 115 ? -6.659 2.361 14.572 1.00 83.44 115 TRP A N 1
ATOM 891 C CA . TRP A 1 115 ? -7.995 1.877 14.271 1.00 83.44 115 TRP A CA 1
ATOM 892 C C . TRP A 1 115 ? -8.410 0.699 15.156 1.00 83.44 115 TRP A C 1
ATOM 894 O O . TRP A 1 115 ? -9.580 0.613 15.542 1.00 83.44 115 TRP A O 1
ATOM 904 N N . ALA A 1 116 ? -7.474 -0.192 15.491 1.00 79.69 116 ALA A N 1
ATOM 905 C CA . ALA A 1 116 ? -7.716 -1.284 16.425 1.00 79.69 116 ALA A CA 1
ATOM 906 C C . ALA A 1 116 ? -7.977 -0.763 17.851 1.00 79.69 116 ALA A C 1
ATOM 908 O O . ALA A 1 116 ? -8.947 -1.188 18.470 1.00 79.69 116 ALA A O 1
ATOM 909 N N . GLU A 1 117 ? -7.199 0.206 18.344 1.00 81.06 117 GLU A N 1
ATOM 910 C CA . GLU A 1 117 ? -7.380 0.785 19.689 1.00 81.06 117 GLU A CA 1
ATOM 911 C C . GLU A 1 117 ? -8.710 1.532 19.869 1.00 81.06 117 GLU A C 1
ATOM 913 O O . GLU A 1 117 ? -9.320 1.493 20.937 1.00 81.06 117 GLU A O 1
ATOM 918 N N . LEU A 1 118 ? -9.177 2.248 18.843 1.00 73.44 118 LEU A N 1
ATOM 919 C CA . LEU A 1 118 ? -10.334 3.144 18.962 1.00 73.44 118 LEU A CA 1
ATOM 920 C C . LEU A 1 118 ? -11.690 2.421 18.970 1.00 73.44 118 LEU A C 1
ATOM 922 O O . LEU A 1 118 ? -12.738 3.071 18.936 1.00 73.44 118 LEU A O 1
ATOM 926 N N . SER A 1 119 ? -11.721 1.093 18.994 1.00 68.06 119 SER A N 1
ATOM 927 C CA . SER A 1 119 ? -12.949 0.299 18.974 1.00 68.06 119 SER A CA 1
ATOM 928 C C . SER A 1 119 ? -12.755 -1.077 19.610 1.00 68.06 119 SER A C 1
ATOM 930 O O . SER A 1 119 ? -11.645 -1.478 19.929 1.00 68.06 119 SER A O 1
ATOM 932 N N . ARG A 1 120 ? -13.838 -1.855 19.746 1.00 80.19 120 ARG A N 1
ATOM 933 C CA . ARG A 1 120 ? -13.714 -3.274 20.105 1.00 80.19 120 ARG A CA 1
ATOM 934 C C . ARG A 1 120 ? -12.932 -4.021 19.024 1.00 80.19 120 ARG A C 1
ATOM 936 O O . ARG A 1 120 ? -13.371 -4.094 17.874 1.00 80.19 120 ARG A O 1
ATOM 943 N N . VAL A 1 121 ? -11.790 -4.569 19.421 1.00 79.88 121 VAL A N 1
ATOM 944 C CA . VAL A 1 121 ? -10.934 -5.400 18.577 1.00 79.88 121 VAL A CA 1
ATOM 945 C C . VAL A 1 121 ? -11.616 -6.749 18.352 1.00 79.88 121 VAL A C 1
ATOM 947 O O . VAL A 1 121 ? -12.023 -7.416 19.300 1.00 79.88 121 VAL A O 1
ATOM 950 N N . THR A 1 122 ? -11.744 -7.154 17.090 1.00 86.44 122 THR A N 1
ATOM 951 C CA . THR A 1 122 ? -12.185 -8.500 16.697 1.00 86.44 122 THR A CA 1
ATOM 952 C C . THR A 1 122 ? -11.141 -9.120 15.779 1.00 86.44 122 THR A C 1
ATOM 954 O O . THR A 1 122 ? -10.385 -8.395 15.130 1.00 86.44 122 THR A O 1
ATOM 957 N N . VAL A 1 123 ? -11.121 -10.453 15.677 1.00 88.19 123 VAL A N 1
ATOM 958 C CA . VAL A 1 123 ? -10.201 -11.165 14.771 1.00 88.19 123 VAL A CA 1
ATOM 959 C C . VAL A 1 123 ? -10.340 -10.651 13.336 1.00 88.19 123 VAL A C 1
ATOM 961 O O . VAL A 1 123 ? -9.341 -10.313 12.714 1.00 88.19 123 VAL A O 1
ATOM 964 N N . LEU A 1 124 ? -11.571 -10.481 12.836 1.00 88.31 124 LEU A N 1
ATOM 965 C CA . LEU A 1 124 ? -11.814 -9.951 11.488 1.00 88.31 124 LEU A CA 1
ATOM 966 C C . LEU A 1 124 ? -11.250 -8.535 11.311 1.00 88.31 124 LEU A C 1
ATOM 968 O O . LEU A 1 124 ? -10.671 -8.218 10.277 1.00 88.31 124 LEU A O 1
ATOM 972 N N . ARG A 1 125 ? -11.351 -7.675 12.327 1.00 85.06 125 ARG A N 1
ATOM 973 C CA . ARG A 1 125 ? -10.758 -6.335 12.262 1.00 85.06 125 ARG A CA 1
ATOM 974 C C . ARG A 1 125 ? -9.236 -6.380 12.250 1.00 85.06 125 ARG A C 1
ATOM 976 O O . ARG A 1 125 ? -8.635 -5.656 11.465 1.00 85.06 125 ARG A O 1
ATOM 983 N N . ILE A 1 126 ? -8.625 -7.229 13.075 1.00 89.06 126 ILE A N 1
ATOM 984 C CA . ILE A 1 126 ? -7.170 -7.425 13.063 1.00 89.06 126 ILE A CA 1
ATOM 985 C C . ILE A 1 126 ? -6.726 -7.896 11.680 1.00 89.06 126 ILE A C 1
ATOM 987 O O . ILE A 1 126 ? -5.788 -7.336 11.132 1.00 89.06 126 ILE A O 1
ATOM 991 N N . VAL A 1 127 ? -7.426 -8.866 11.087 1.00 90.94 127 VAL A N 1
ATOM 992 C CA . VAL A 1 127 ? -7.103 -9.379 9.748 1.00 90.94 127 VAL A CA 1
ATOM 993 C C . VAL A 1 127 ? -7.256 -8.288 8.685 1.00 90.94 127 VAL A C 1
ATOM 995 O O . VAL A 1 127 ? -6.369 -8.133 7.852 1.00 90.94 127 VAL A O 1
ATOM 998 N N . ALA A 1 128 ? -8.322 -7.483 8.736 1.00 88.00 128 ALA A N 1
ATOM 999 C CA . ALA A 1 128 ? -8.493 -6.365 7.811 1.00 88.00 128 ALA A CA 1
ATOM 1000 C C . ALA A 1 128 ? -7.360 -5.336 7.940 1.00 88.00 128 ALA A C 1
ATOM 1002 O O . ALA A 1 128 ? -6.658 -5.052 6.971 1.00 88.00 128 ALA A O 1
ATOM 1003 N N . ALA A 1 129 ? -7.132 -4.822 9.147 1.00 89.81 129 ALA A N 1
ATOM 1004 C CA . ALA A 1 129 ? -6.114 -3.808 9.399 1.00 89.81 129 ALA A CA 1
ATOM 1005 C C . ALA A 1 129 ? -4.688 -4.332 9.152 1.00 89.81 129 ALA A C 1
ATOM 1007 O O . ALA A 1 129 ? -3.866 -3.630 8.577 1.00 89.81 129 ALA A O 1
ATOM 1008 N N . GLY A 1 130 ? -4.403 -5.578 9.527 1.00 91.75 130 GLY A N 1
ATOM 1009 C CA . GLY A 1 130 ? -3.120 -6.231 9.280 1.00 91.75 130 GLY A CA 1
ATOM 1010 C C . GLY A 1 130 ? -2.869 -6.498 7.798 1.00 91.75 130 GLY A C 1
ATOM 1011 O O . GLY A 1 130 ? -1.736 -6.365 7.348 1.00 91.75 130 GLY A O 1
ATOM 1012 N N . GLY A 1 131 ? -3.914 -6.788 7.017 1.00 93.25 131 GLY A N 1
ATOM 1013 C CA . GLY A 1 131 ? -3.799 -7.040 5.580 1.00 93.25 131 GLY A CA 1
ATOM 1014 C C . GLY A 1 131 ? -3.125 -5.898 4.817 1.00 93.25 131 GLY A C 1
ATOM 1015 O O . GLY A 1 131 ? -2.258 -6.154 3.991 1.00 93.25 131 GLY A O 1
ATOM 1016 N N . VAL A 1 132 ? -3.436 -4.634 5.138 1.00 92.69 132 VAL A N 1
ATOM 1017 C CA . VAL A 1 132 ? -2.783 -3.487 4.472 1.00 92.69 132 VAL A CA 1
ATOM 1018 C C . VAL A 1 132 ? -1.335 -3.277 4.924 1.00 92.69 132 VAL A C 1
ATOM 1020 O O . VAL A 1 132 ? -0.515 -2.807 4.144 1.00 92.69 132 VAL A O 1
ATOM 1023 N N . VAL A 1 133 ? -0.991 -3.671 6.154 1.00 94.88 133 VAL A N 1
ATOM 1024 C CA . VAL A 1 133 ? 0.402 -3.648 6.631 1.00 94.88 133 VAL A CA 1
ATOM 1025 C C . VAL A 1 133 ? 1.232 -4.694 5.891 1.00 94.88 133 VAL A C 1
ATOM 1027 O O . VAL A 1 133 ? 2.355 -4.403 5.489 1.00 94.88 133 VAL A O 1
ATOM 1030 N N . VAL A 1 134 ? 0.664 -5.885 5.665 1.00 95.88 134 VAL A N 1
ATOM 1031 C CA . VAL A 1 134 ? 1.293 -6.934 4.849 1.00 95.88 134 VAL A CA 1
ATOM 1032 C C . VAL A 1 134 ? 1.512 -6.444 3.422 1.00 95.88 134 VAL A C 1
ATOM 1034 O O . VAL A 1 134 ? 2.619 -6.599 2.925 1.00 95.88 134 VAL A O 1
ATOM 1037 N N . VAL A 1 135 ? 0.512 -5.805 2.799 1.00 95.06 135 VAL A N 1
ATOM 1038 C CA . VAL A 1 135 ? 0.663 -5.198 1.463 1.00 95.06 135 VAL A CA 1
ATOM 1039 C C . VAL A 1 135 ? 1.822 -4.206 1.449 1.00 95.06 135 VAL A C 1
ATOM 1041 O O . VAL A 1 135 ? 2.740 -4.375 0.661 1.00 95.06 135 VAL A O 1
ATOM 1044 N N . ALA A 1 136 ? 1.826 -3.222 2.353 1.00 92.50 136 ALA A N 1
ATOM 1045 C CA . ALA A 1 136 ? 2.860 -2.189 2.369 1.00 92.50 136 ALA A CA 1
ATOM 1046 C C . ALA A 1 136 ? 4.270 -2.779 2.562 1.00 92.50 136 ALA A C 1
ATOM 1048 O O . ALA A 1 136 ? 5.213 -2.390 1.879 1.00 92.50 136 ALA A O 1
ATOM 1049 N N . ALA A 1 137 ? 4.427 -3.739 3.478 1.00 93.00 137 ALA A N 1
ATOM 1050 C CA . ALA A 1 137 ? 5.711 -4.400 3.698 1.00 93.00 137 ALA A CA 1
ATOM 1051 C C . ALA A 1 137 ? 6.137 -5.254 2.492 1.00 93.00 137 ALA A C 1
ATOM 1053 O O . ALA A 1 137 ? 7.318 -5.297 2.148 1.00 93.00 137 ALA A O 1
ATOM 1054 N N . ALA A 1 138 ? 5.179 -5.917 1.843 1.00 93.62 138 ALA A N 1
ATOM 1055 C CA . ALA A 1 138 ? 5.428 -6.702 0.649 1.00 93.62 138 ALA A CA 1
ATOM 1056 C C . ALA A 1 138 ? 5.812 -5.822 -0.547 1.00 93.62 138 ALA A C 1
ATOM 1058 O O . ALA A 1 138 ? 6.700 -6.228 -1.279 1.00 93.62 138 ALA A O 1
ATOM 1059 N N . SER A 1 139 ? 5.268 -4.609 -0.694 1.00 89.25 139 SER A N 1
ATOM 1060 C CA . SER A 1 139 ? 5.688 -3.639 -1.722 1.00 89.25 139 SER A CA 1
ATOM 1061 C C . SER A 1 139 ? 7.148 -3.192 -1.557 1.00 89.25 139 SER A C 1
ATOM 1063 O O . SER A 1 139 ? 7.881 -3.085 -2.536 1.00 89.25 139 SER A O 1
ATOM 1065 N N . VAL A 1 140 ? 7.628 -3.008 -0.318 1.00 88.69 140 VAL A N 1
ATOM 1066 C CA . VAL A 1 140 ? 9.063 -2.750 -0.064 1.00 88.69 140 VAL A CA 1
ATOM 1067 C C . VAL A 1 140 ? 9.914 -3.932 -0.531 1.00 88.69 140 VAL A C 1
ATOM 1069 O O . VAL A 1 140 ? 10.959 -3.746 -1.159 1.00 88.69 140 VAL A O 1
ATOM 1072 N N . TRP A 1 141 ? 9.488 -5.151 -0.186 1.00 89.56 141 TRP A N 1
ATOM 1073 C CA . TRP A 1 141 ? 10.187 -6.362 -0.607 1.00 89.56 141 TRP A CA 1
ATOM 1074 C C . TRP A 1 141 ? 10.133 -6.519 -2.127 1.00 89.56 141 TRP A C 1
ATOM 1076 O O . TRP A 1 141 ? 11.131 -6.887 -2.730 1.00 89.56 141 TRP A O 1
ATOM 1086 N N . ASP A 1 142 ? 9.018 -6.179 -2.753 1.00 86.56 142 ASP A N 1
ATOM 1087 C CA . ASP A 1 142 ? 8.840 -6.265 -4.191 1.00 86.56 142 ASP A CA 1
ATOM 1088 C C . ASP A 1 142 ? 9.857 -5.416 -4.951 1.00 86.56 142 ASP A C 1
ATOM 1090 O O . ASP A 1 142 ? 10.626 -5.912 -5.777 1.00 86.56 142 ASP A O 1
ATOM 1094 N N . LEU A 1 143 ? 9.986 -4.155 -4.547 1.00 82.69 143 LEU A N 1
ATOM 1095 C CA . LEU A 1 143 ? 10.972 -3.264 -5.132 1.00 82.69 143 LEU A CA 1
ATOM 1096 C C . LEU A 1 143 ? 12.405 -3.764 -4.882 1.00 82.69 143 LEU A C 1
ATOM 1098 O O . LEU A 1 143 ? 13.232 -3.746 -5.789 1.00 82.69 143 LEU A O 1
ATOM 1102 N N . TYR A 1 144 ? 12.704 -4.288 -3.689 1.00 84.12 144 TYR A N 1
ATOM 1103 C CA . TYR A 1 144 ? 13.996 -4.932 -3.414 1.00 84.12 144 TYR A CA 1
ATOM 1104 C C . TYR A 1 144 ? 14.238 -6.193 -4.265 1.00 84.12 144 TYR A C 1
ATOM 1106 O O . TYR A 1 144 ? 15.368 -6.462 -4.687 1.00 84.12 144 TYR A O 1
ATOM 1114 N N . TRP A 1 145 ? 13.196 -6.977 -4.537 1.00 84.25 145 TRP A N 1
ATOM 1115 C CA . TRP A 1 145 ? 13.273 -8.159 -5.388 1.00 84.25 145 TRP A CA 1
ATOM 1116 C C . TRP A 1 145 ? 13.672 -7.760 -6.806 1.00 84.25 145 TRP A C 1
ATOM 1118 O O . TRP A 1 145 ? 14.663 -8.276 -7.324 1.00 84.25 145 TRP A O 1
ATOM 1128 N N . HIS A 1 146 ? 13.002 -6.758 -7.377 1.00 79.19 146 HIS A N 1
ATOM 1129 C CA . HIS A 1 146 ? 13.333 -6.213 -8.695 1.00 79.19 146 HIS A CA 1
ATOM 113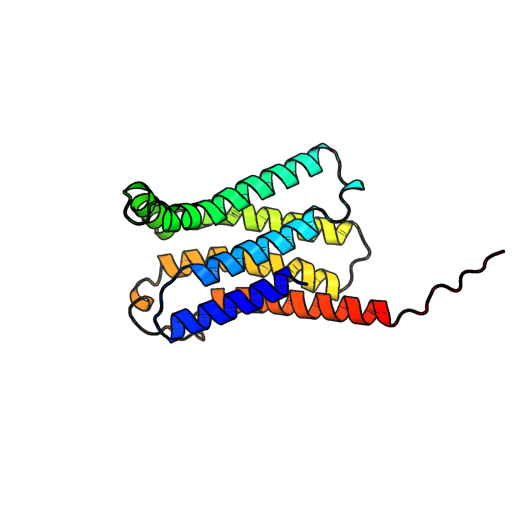0 C C . HIS A 1 146 ? 14.753 -5.632 -8.777 1.00 79.19 146 HIS A C 1
ATOM 1132 O O . HIS A 1 146 ? 15.413 -5.775 -9.806 1.00 79.19 146 HIS A O 1
ATOM 1138 N N . GLN A 1 147 ? 15.275 -5.056 -7.690 1.00 79.62 147 GLN A N 1
ATOM 1139 C CA . GLN A 1 147 ? 16.667 -4.588 -7.617 1.00 79.62 147 GLN A CA 1
ATOM 1140 C C . GLN A 1 147 ? 17.694 -5.729 -7.678 1.00 79.62 147 GLN A C 1
ATOM 1142 O O . GLN A 1 147 ? 18.807 -5.543 -8.171 1.00 79.62 147 GLN A O 1
ATOM 1147 N N . THR A 1 148 ? 17.352 -6.900 -7.137 1.00 78.62 148 THR A N 1
ATOM 1148 C CA . THR A 1 148 ? 18.294 -8.010 -6.919 1.00 78.62 148 THR A CA 1
ATOM 1149 C C . THR A 1 148 ? 18.143 -9.160 -7.914 1.00 78.62 148 THR A C 1
ATOM 1151 O O . THR A 1 148 ? 19.092 -9.924 -8.088 1.00 78.62 148 THR A O 1
ATOM 1154 N N . HIS A 1 149 ? 17.012 -9.245 -8.623 1.00 77.06 149 HIS A N 1
ATOM 1155 C CA . HIS A 1 149 ? 16.701 -10.300 -9.597 1.00 77.06 149 HIS A CA 1
ATOM 1156 C C . HIS A 1 149 ? 16.375 -9.742 -11.006 1.00 77.06 149 HIS A C 1
ATOM 1158 O O . HIS A 1 149 ? 15.344 -10.071 -11.590 1.00 77.06 149 HIS A O 1
ATOM 1164 N N . PRO A 1 150 ? 17.257 -8.922 -11.620 1.00 64.56 150 PRO A N 1
ATOM 1165 C CA . PRO A 1 150 ? 16.971 -8.246 -12.891 1.00 64.56 150 PRO A CA 1
ATOM 1166 C C . PRO A 1 150 ? 16.885 -9.184 -14.109 1.00 64.56 150 PRO A C 1
ATOM 1168 O O . PRO A 1 150 ? 16.330 -8.800 -15.136 1.00 64.56 150 PRO A O 1
ATOM 1171 N N . MET A 1 151 ? 17.417 -10.413 -14.024 1.00 52.81 151 MET A N 1
ATOM 1172 C CA . MET A 1 151 ? 17.402 -11.372 -15.143 1.00 52.81 151 MET A CA 1
ATOM 1173 C C . MET A 1 151 ? 16.020 -11.979 -15.424 1.00 52.81 151 MET A C 1
ATOM 1175 O O . MET A 1 151 ? 15.838 -12.597 -16.470 1.00 52.81 151 MET A O 1
ATOM 1179 N N . GLU A 1 152 ? 15.041 -11.783 -14.541 1.00 54.94 152 GLU A N 1
ATOM 1180 C CA . GLU A 1 152 ? 13.679 -12.292 -14.735 1.00 54.94 152 GLU A CA 1
ATOM 1181 C C . GLU A 1 152 ? 12.814 -11.364 -15.616 1.00 54.94 152 GLU A C 1
ATOM 1183 O O . GLU A 1 152 ? 11.774 -11.783 -16.106 1.00 54.94 152 GLU A O 1
ATOM 1188 N N . LEU A 1 153 ? 13.277 -10.141 -15.916 1.00 52.47 153 LEU A N 1
ATOM 1189 C CA . LEU A 1 153 ? 12.546 -9.131 -16.702 1.00 52.47 153 LEU A CA 1
ATOM 1190 C C . LEU A 1 153 ? 12.480 -9.420 -18.219 1.00 52.47 153 LEU A C 1
ATOM 1192 O O . LEU A 1 153 ? 11.746 -8.748 -18.940 1.00 52.47 153 LEU A O 1
ATOM 1196 N N . GLY A 1 154 ? 13.263 -10.384 -18.722 1.00 51.69 154 GLY A N 1
ATOM 1197 C CA . GLY A 1 154 ? 13.363 -10.712 -20.155 1.00 51.69 154 GLY A CA 1
ATOM 1198 C C . GLY A 1 154 ? 12.572 -11.946 -20.609 1.00 51.69 154 GLY A C 1
ATOM 1199 O O . GLY A 1 154 ? 12.544 -12.246 -21.802 1.00 51.69 154 GLY A O 1
ATOM 1200 N N . THR A 1 155 ? 11.946 -12.675 -19.686 1.00 55.59 155 THR A N 1
ATOM 1201 C CA . THR A 1 155 ? 11.166 -13.897 -19.948 1.00 55.59 155 THR A CA 1
ATOM 1202 C C . THR A 1 155 ? 9.856 -13.844 -19.172 1.00 55.59 155 THR A C 1
ATOM 1204 O O . THR A 1 155 ? 9.817 -13.229 -18.114 1.00 55.59 155 THR A O 1
ATOM 1207 N N . SER A 1 156 ? 8.798 -14.510 -19.650 1.00 58.47 156 SER A N 1
ATOM 1208 C CA . SER A 1 156 ? 7.563 -14.703 -18.871 1.00 58.47 156 SER A CA 1
ATOM 1209 C C . SER A 1 156 ? 7.908 -15.166 -17.450 1.00 58.47 156 SER A C 1
ATOM 1211 O O . SER A 1 156 ? 8.517 -16.230 -17.286 1.00 58.47 156 SER A O 1
ATOM 1213 N N . MET A 1 157 ? 7.565 -14.369 -16.438 1.00 63.62 157 MET A N 1
ATOM 1214 C CA . MET A 1 157 ? 7.905 -14.679 -15.050 1.00 63.62 157 MET A CA 1
ATOM 1215 C C . MET A 1 157 ? 6.904 -15.691 -14.496 1.00 63.62 157 MET A C 1
ATOM 1217 O O . MET A 1 157 ? 5.693 -15.564 -14.683 1.00 63.62 157 MET A O 1
ATOM 1221 N N . ASN A 1 158 ? 7.396 -16.716 -13.799 1.00 64.25 158 ASN A N 1
ATOM 1222 C CA . ASN A 1 158 ? 6.518 -17.635 -13.087 1.00 64.25 158 ASN A CA 1
ATOM 1223 C C . ASN A 1 158 ? 6.050 -16.970 -11.784 1.00 64.25 158 ASN A C 1
ATOM 1225 O O . ASN A 1 158 ? 6.838 -16.733 -10.879 1.00 64.25 158 ASN A O 1
ATOM 1229 N N . MET A 1 159 ? 4.751 -16.712 -11.652 1.00 60.66 159 MET A N 1
ATOM 1230 C CA . MET A 1 159 ? 4.179 -16.065 -10.460 1.00 60.66 159 MET A CA 1
ATOM 1231 C C . MET A 1 159 ? 4.365 -16.883 -9.168 1.00 60.66 159 MET A C 1
ATOM 1233 O O . MET A 1 159 ? 4.351 -16.339 -8.062 1.00 60.66 159 MET A O 1
ATOM 1237 N N . MET A 1 160 ? 4.590 -18.198 -9.276 1.00 62.06 160 MET A N 1
ATOM 1238 C CA . MET A 1 160 ? 4.935 -19.038 -8.122 1.00 62.06 160 MET A CA 1
ATOM 1239 C C . MET A 1 160 ? 6.323 -18.715 -7.550 1.00 62.06 160 MET A C 1
ATOM 1241 O O . MET A 1 160 ? 6.619 -19.118 -6.427 1.00 62.06 160 MET A O 1
ATOM 1245 N N . THR A 1 161 ? 7.151 -17.972 -8.289 1.00 68.00 161 THR A N 1
ATOM 1246 C CA . THR A 1 161 ? 8.494 -1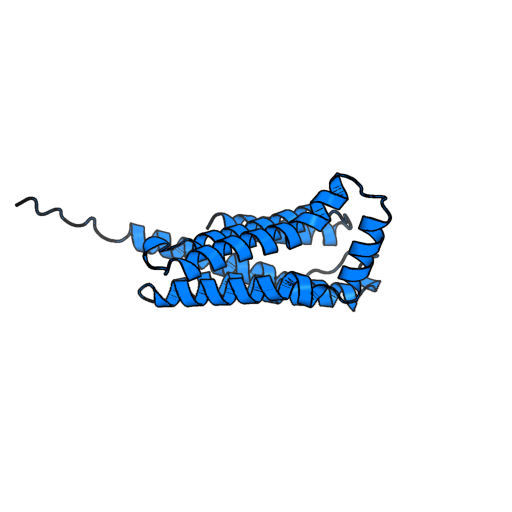7.539 -7.890 1.00 68.00 161 THR A CA 1
ATOM 1247 C C . THR A 1 161 ? 8.586 -16.033 -7.636 1.00 68.00 161 THR A C 1
ATOM 1249 O O . THR A 1 161 ? 9.692 -15.518 -7.540 1.00 68.00 161 THR A O 1
ATOM 1252 N N . LEU A 1 162 ? 7.448 -15.346 -7.440 1.00 76.81 162 LEU A N 1
ATOM 1253 C CA . LEU A 1 162 ? 7.378 -13.953 -6.972 1.00 76.81 162 LEU A CA 1
ATOM 1254 C C . LEU A 1 162 ? 6.786 -13.863 -5.550 1.00 76.81 162 LEU A C 1
ATOM 1256 O O . LEU A 1 162 ? 5.620 -13.487 -5.378 1.00 76.81 162 LEU A O 1
ATOM 1260 N N . PRO A 1 163 ? 7.555 -14.211 -4.498 1.00 84.44 163 PRO A N 1
ATOM 1261 C CA . PRO A 1 163 ? 7.077 -14.154 -3.116 1.00 84.44 163 PRO A CA 1
ATOM 1262 C C . PRO A 1 163 ? 6.458 -12.807 -2.688 1.00 84.44 163 PRO A C 1
ATOM 1264 O O . PRO A 1 163 ? 5.433 -12.837 -2.000 1.00 84.44 163 PRO A O 1
ATOM 1267 N N . PRO A 1 164 ? 6.996 -11.629 -3.082 1.00 89.75 164 PRO A N 1
ATOM 1268 C CA . PRO A 1 164 ? 6.408 -10.351 -2.677 1.00 89.75 164 PRO A CA 1
ATOM 1269 C C . PRO A 1 164 ? 4.984 -10.166 -3.209 1.00 89.75 164 PRO A C 1
ATOM 1271 O O . PRO A 1 164 ? 4.070 -9.844 -2.451 1.00 89.75 164 PRO A O 1
ATOM 1274 N N . HIS A 1 165 ? 4.751 -10.479 -4.483 1.00 89.75 165 HIS A N 1
ATOM 1275 C CA . HIS A 1 165 ? 3.436 -10.373 -5.108 1.00 89.75 165 HIS A CA 1
ATOM 1276 C C . HIS A 1 165 ? 2.398 -11.311 -4.468 1.00 89.75 165 HIS A C 1
ATOM 1278 O O . HIS A 1 165 ? 1.229 -10.950 -4.310 1.00 89.75 165 HIS A O 1
ATOM 1284 N N . GLN A 1 166 ? 2.815 -12.513 -4.050 1.00 92.06 166 GLN A N 1
ATOM 1285 C CA . GLN A 1 166 ? 1.950 -13.448 -3.319 1.00 92.06 166 GLN A CA 1
ATOM 1286 C C . GLN A 1 166 ? 1.489 -12.854 -1.984 1.00 92.06 166 GLN A C 1
ATOM 1288 O O . GLN A 1 166 ? 0.326 -13.008 -1.603 1.00 92.06 166 GLN A O 1
ATOM 1293 N N . LEU A 1 167 ? 2.375 -12.139 -1.287 1.00 94.44 167 LEU A N 1
ATOM 1294 C CA . LEU A 1 167 ? 2.038 -11.454 -0.042 1.00 94.44 167 LEU A CA 1
ATOM 1295 C C . LEU A 1 167 ? 1.160 -10.221 -0.265 1.00 94.44 167 LEU A C 1
ATOM 1297 O O . LEU A 1 167 ? 0.235 -10.010 0.521 1.00 94.44 167 LEU A O 1
ATOM 1301 N N . ILE A 1 168 ? 1.384 -9.454 -1.337 1.00 94.88 168 ILE A N 1
ATOM 1302 C CA . ILE A 1 168 ? 0.495 -8.351 -1.733 1.00 94.88 168 ILE A CA 1
ATOM 1303 C C . ILE A 1 168 ? -0.925 -8.894 -1.962 1.00 94.88 168 ILE A C 1
ATOM 1305 O O . ILE A 1 168 ? -1.880 -8.417 -1.340 1.00 94.88 168 ILE A O 1
ATOM 1309 N N . MET A 1 169 ? -1.067 -9.954 -2.768 1.00 95.62 169 MET A N 1
ATOM 1310 C CA . MET A 1 169 ? -2.360 -10.600 -3.011 1.00 95.62 169 MET A CA 1
ATOM 1311 C C . MET A 1 169 ? -2.991 -11.104 -1.710 1.00 95.62 169 MET A C 1
ATOM 1313 O O . MET A 1 169 ? -4.162 -10.834 -1.443 1.00 95.62 169 MET A O 1
ATOM 1317 N N . LEU A 1 170 ? -2.226 -11.817 -0.879 1.00 95.56 170 LEU A N 1
ATOM 1318 C CA . LEU A 1 170 ? -2.712 -12.350 0.392 1.00 95.56 170 LEU A CA 1
ATOM 1319 C C . LEU A 1 170 ? -3.212 -11.235 1.315 1.00 95.56 170 LEU A C 1
ATOM 1321 O O . LEU A 1 170 ?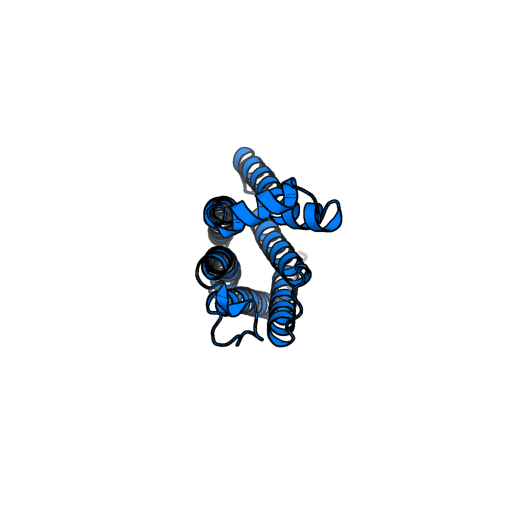 -4.286 -11.366 1.903 1.00 95.56 170 LEU A O 1
ATOM 1325 N N . GLY A 1 171 ? -2.465 -10.136 1.428 1.00 96.94 171 GLY A N 1
ATOM 1326 C CA . GLY A 1 171 ? -2.831 -8.988 2.249 1.00 96.94 171 GLY A CA 1
ATOM 1327 C C . GLY A 1 171 ? -4.140 -8.345 1.788 1.00 96.94 171 GLY A C 1
ATOM 1328 O O . GLY A 1 171 ? -5.043 -8.122 2.606 1.00 96.94 171 GLY A O 1
ATOM 1329 N N . PHE A 1 172 ? -4.300 -8.122 0.479 1.00 97.75 172 PHE A N 1
ATOM 1330 C CA . PHE A 1 172 ? -5.548 -7.591 -0.066 1.00 97.75 172 PHE A CA 1
ATOM 1331 C C . PHE A 1 172 ? -6.721 -8.569 0.074 1.00 97.75 172 PHE A C 1
ATOM 1333 O O . PHE A 1 172 ? -7.796 -8.168 0.529 1.00 97.75 172 PHE A O 1
ATOM 1340 N N . ALA A 1 173 ? -6.527 -9.847 -0.256 1.00 97.25 173 ALA A N 1
ATOM 1341 C CA . ALA A 1 173 ? -7.564 -10.872 -0.182 1.00 97.25 173 ALA A CA 1
ATOM 1342 C C . ALA A 1 173 ? -8.040 -11.102 1.259 1.00 97.25 173 ALA A C 1
ATOM 1344 O O . ALA A 1 173 ? -9.246 -11.128 1.518 1.00 97.25 173 ALA A O 1
ATOM 1345 N N . ALA A 1 174 ? -7.117 -11.194 2.219 1.00 96.38 174 ALA A N 1
ATOM 1346 C CA . ALA A 1 174 ? -7.449 -11.321 3.634 1.00 96.38 174 ALA A CA 1
ATOM 1347 C C . ALA A 1 174 ? -8.269 -10.118 4.119 1.00 96.38 174 ALA A C 1
ATOM 1349 O O . ALA A 1 174 ? -9.304 -10.290 4.772 1.00 96.38 174 ALA A O 1
ATOM 1350 N N . GLY A 1 175 ? -7.866 -8.899 3.745 1.00 94.44 175 GLY A N 1
ATOM 1351 C CA . GLY A 1 175 ? -8.608 -7.693 4.095 1.00 94.44 175 GLY A CA 1
ATOM 1352 C C . GLY A 1 175 ? -9.984 -7.602 3.437 1.00 94.44 175 GLY A C 1
ATOM 1353 O O . GLY A 1 175 ? -10.947 -7.163 4.080 1.00 94.44 175 GLY A O 1
ATOM 1354 N N . LEU A 1 176 ? -10.117 -8.077 2.197 1.00 96.44 176 LEU A N 1
ATOM 1355 C CA . LEU A 1 176 ? -11.391 -8.179 1.488 1.00 96.44 176 LEU A CA 1
ATOM 1356 C C . LEU A 1 176 ? -12.342 -9.151 2.192 1.00 96.44 176 LEU A C 1
ATOM 1358 O O . LEU A 1 176 ? -13.458 -8.759 2.541 1.00 96.44 176 LEU A O 1
ATOM 1362 N N . ILE A 1 177 ? -11.888 -10.381 2.450 1.00 96.06 177 ILE A N 1
ATOM 1363 C CA . ILE A 1 177 ? -12.667 -11.434 3.118 1.00 96.06 177 ILE A CA 1
ATOM 1364 C C . ILE A 1 177 ? -13.112 -10.957 4.499 1.00 96.06 177 ILE A C 1
ATOM 1366 O O . ILE A 1 177 ? -14.291 -11.049 4.839 1.00 96.06 177 ILE A O 1
ATOM 1370 N N . ALA A 1 178 ? -12.197 -10.388 5.283 1.00 92.75 178 ALA A N 1
ATOM 1371 C CA . ALA A 1 178 ? -12.508 -9.911 6.620 1.00 92.75 178 ALA A CA 1
ATOM 1372 C C . ALA A 1 178 ? -13.494 -8.730 6.618 1.00 92.75 178 ALA A C 1
ATOM 1374 O O . ALA A 1 178 ? -14.405 -8.677 7.454 1.00 92.75 178 ALA A O 1
ATOM 1375 N N . SER A 1 179 ? -13.364 -7.812 5.653 1.00 90.62 179 SER A N 1
ATOM 1376 C CA . SER A 1 179 ? -14.323 -6.719 5.451 1.00 90.62 179 SER A CA 1
ATOM 1377 C C . SER A 1 179 ? -15.714 -7.255 5.098 1.00 90.62 179 SER A C 1
ATOM 1379 O O . SER A 1 179 ? -16.701 -6.845 5.708 1.00 90.62 179 SER A O 1
ATOM 1381 N N . ALA A 1 180 ? -15.800 -8.192 4.150 1.00 92.56 180 ALA A N 1
ATOM 1382 C CA . ALA A 1 180 ? -17.060 -8.791 3.717 1.00 92.56 180 ALA A CA 1
ATOM 1383 C C . ALA A 1 180 ? -17.732 -9.585 4.849 1.00 92.56 180 ALA A C 1
ATOM 1385 O O . ALA A 1 180 ? -18.915 -9.393 5.124 1.00 92.56 180 ALA A O 1
ATOM 1386 N N . ALA A 1 181 ? -16.966 -10.407 5.569 1.00 91.19 181 ALA A N 1
ATOM 1387 C CA . ALA A 1 181 ? -17.453 -11.161 6.721 1.00 91.19 181 ALA A CA 1
ATOM 1388 C C . ALA A 1 181 ? -17.998 -10.240 7.824 1.00 91.19 181 ALA A C 1
ATOM 1390 O O . ALA A 1 181 ? -19.029 -10.537 8.426 1.00 91.19 181 ALA A O 1
ATOM 1391 N N . THR A 1 182 ? -17.352 -9.091 8.053 1.00 87.31 182 THR A N 1
ATOM 1392 C CA . THR A 1 182 ? -17.829 -8.088 9.017 1.00 87.31 182 THR A CA 1
ATOM 1393 C C . THR A 1 182 ? -19.181 -7.504 8.598 1.00 87.31 182 THR A C 1
ATOM 1395 O O . THR A 1 182 ? -20.083 -7.411 9.427 1.00 87.31 182 THR A O 1
ATOM 1398 N N . LEU A 1 183 ? -19.361 -7.169 7.315 1.00 86.88 183 LEU A N 1
ATOM 1399 C CA . LEU A 1 183 ? -20.641 -6.665 6.798 1.00 86.88 183 LEU A CA 1
ATOM 1400 C C . LEU A 1 183 ? -21.765 -7.701 6.933 1.00 86.88 183 LEU A C 1
ATOM 1402 O O . LEU A 1 183 ? -22.865 -7.360 7.363 1.00 86.88 183 LEU A O 1
ATOM 1406 N N . VAL A 1 184 ? -21.477 -8.970 6.630 1.00 88.94 184 VAL A N 1
ATOM 1407 C CA . VAL A 1 184 ? -22.439 -10.073 6.793 1.00 88.94 184 VAL A CA 1
ATOM 1408 C C . VAL A 1 184 ? -22.802 -10.290 8.263 1.00 88.94 184 VAL A C 1
ATOM 1410 O O . VAL A 1 184 ? -23.954 -10.570 8.579 1.00 88.94 184 VAL A O 1
ATOM 1413 N N . ALA A 1 185 ? -21.845 -10.161 9.183 1.00 86.12 185 ALA A N 1
ATOM 1414 C CA . ALA A 1 185 ? -22.132 -10.262 10.611 1.00 86.12 185 ALA A CA 1
ATOM 1415 C C . ALA A 1 185 ? -23.036 -9.114 11.091 1.00 86.12 185 ALA A C 1
ATOM 1417 O O . ALA A 1 185 ? -23.944 -9.344 11.887 1.00 86.12 185 ALA A O 1
ATOM 1418 N N . MET A 1 186 ? -22.827 -7.896 10.580 1.00 82.44 186 MET A N 1
ATOM 1419 C CA . MET A 1 186 ? -23.644 -6.728 10.921 1.00 82.44 186 MET A CA 1
ATOM 1420 C C . MET A 1 186 ? -25.078 -6.827 10.391 1.00 82.44 186 MET A C 1
ATOM 1422 O O . MET A 1 186 ? -25.998 -6.434 11.100 1.00 82.44 186 MET A O 1
ATOM 1426 N N . SER A 1 187 ? -25.291 -7.380 9.192 1.00 85.31 187 SER A N 1
ATOM 1427 C CA . SER A 1 187 ? -26.638 -7.536 8.618 1.00 85.31 187 SER A CA 1
ATOM 1428 C C . SER A 1 187 ? -27.492 -8.603 9.309 1.00 85.31 187 SER A C 1
ATOM 1430 O O . SER A 1 187 ? -28.699 -8.657 9.092 1.00 85.31 187 SER A O 1
ATOM 1432 N N . ARG A 1 188 ? -26.880 -9.453 10.142 1.00 83.88 188 ARG A N 1
ATOM 1433 C CA . ARG A 1 188 ? -27.562 -10.492 10.929 1.00 83.88 188 ARG A CA 1
ATOM 1434 C C . ARG A 1 188 ? -27.956 -10.034 12.333 1.00 83.88 188 ARG A C 1
ATOM 1436 O O . ARG A 1 188 ? -28.559 -10.814 13.067 1.00 83.88 188 ARG A O 1
ATOM 1443 N N . LEU A 1 189 ? -27.596 -8.813 12.731 1.00 77.00 189 LEU A N 1
ATOM 1444 C CA . LEU A 1 189 ? -28.023 -8.267 14.015 1.00 77.00 189 LEU A CA 1
ATOM 1445 C C . LEU A 1 189 ? -29.503 -7.855 13.926 1.00 77.00 189 LEU A C 1
ATOM 1447 O O . LEU A 1 189 ? -29.879 -7.210 12.946 1.00 77.00 189 LEU A O 1
ATOM 1451 N N . PRO A 1 190 ? -30.342 -8.208 14.919 1.00 71.06 190 PRO A N 1
ATOM 1452 C CA . PRO A 1 190 ? -31.724 -7.743 14.966 1.00 71.06 190 PRO A CA 1
ATOM 1453 C C . PRO A 1 190 ? -31.762 -6.213 14.934 1.00 71.06 190 PRO A C 1
ATOM 1455 O O . PRO A 1 190 ? -30.939 -5.573 15.598 1.00 71.06 190 PRO A O 1
ATOM 1458 N N . GLU A 1 191 ? -32.713 -5.625 14.199 1.00 68.88 191 GLU A N 1
ATOM 1459 C CA . GLU A 1 191 ? -32.953 -4.185 14.308 1.00 68.88 191 GLU A CA 1
ATOM 1460 C C . GLU A 1 191 ? -33.186 -3.829 15.783 1.00 68.88 191 GLU A C 1
ATOM 1462 O O . GLU A 1 191 ? -33.919 -4.546 16.477 1.00 68.88 191 GLU A O 1
ATOM 1467 N N . PRO A 1 192 ? -32.572 -2.747 16.295 1.00 65.06 192 PRO A N 1
ATOM 1468 C CA . PRO A 1 192 ? -32.866 -2.297 17.638 1.00 65.06 192 PRO A CA 1
ATOM 1469 C C . PRO A 1 192 ? -34.356 -1.976 17.688 1.00 65.06 192 PRO A C 1
ATOM 1471 O O . PRO A 1 192 ? -34.817 -1.065 16.999 1.00 65.06 192 PRO A O 1
ATOM 1474 N N . THR A 1 193 ? -35.107 -2.727 18.494 1.00 64.31 193 THR A N 1
ATOM 1475 C CA . THR A 1 193 ? -36.501 -2.417 18.801 1.00 64.31 193 THR A CA 1
ATOM 1476 C C . THR A 1 193 ? -36.523 -1.007 19.366 1.00 64.31 193 THR A C 1
ATOM 1478 O O . THR A 1 193 ? -36.110 -0.775 20.506 1.00 64.31 193 THR A O 1
ATOM 1481 N N . THR A 1 194 ? -36.924 -0.044 18.540 1.00 64.50 194 THR A N 1
ATOM 1482 C CA . THR A 1 194 ? -37.111 1.335 18.968 1.00 64.50 194 THR A CA 1
ATOM 1483 C C . THR A 1 194 ? -38.308 1.342 19.906 1.00 64.50 194 THR A C 1
ATOM 1485 O O . THR A 1 194 ? -39.451 1.491 19.488 1.00 64.50 194 THR A O 1
ATOM 1488 N N . ASN A 1 195 ? -38.052 1.151 21.200 1.00 56.25 195 ASN A N 1
ATOM 1489 C CA . ASN A 1 195 ? -39.006 1.515 22.235 1.00 56.25 195 ASN A CA 1
ATOM 1490 C C . ASN A 1 195 ? -39.132 3.039 22.192 1.00 56.25 195 ASN A C 1
ATOM 1492 O O . ASN A 1 195 ? -38.403 3.760 22.869 1.00 56.25 195 ASN A O 1
ATOM 1496 N N . ARG A 1 196 ? -40.023 3.526 21.324 1.00 57.84 196 ARG A N 1
ATOM 1497 C CA . ARG A 1 196 ? -40.621 4.849 21.458 1.00 57.84 196 ARG A CA 1
ATOM 1498 C C . ARG A 1 196 ? -41.528 4.774 22.684 1.00 57.84 196 ARG A C 1
ATOM 1500 O O . ARG A 1 196 ? -42.626 4.231 22.591 1.00 57.84 196 ARG A O 1
ATOM 1507 N N . ALA A 1 197 ? -41.012 5.236 23.816 1.00 59.59 197 ALA A N 1
ATOM 1508 C CA . ALA A 1 197 ? -41.795 5.617 24.983 1.00 59.59 197 ALA A CA 1
ATOM 1509 C C . ALA A 1 197 ? -41.829 7.144 25.049 1.00 59.59 197 ALA A C 1
ATOM 1511 O O . ALA A 1 197 ? -40.771 7.752 24.757 1.00 59.59 197 ALA A O 1
#